Protein AF-K1PP34-F1 (afdb_monomer_lite)

Radius of gyration: 22.03 Å; chains: 1; bounding box: 54×34×68 Å

Sequence (223 aa):
MWHYWWAHFSYHLVRWFPRDNRKKINIVLAIFTIGLLVPQFIVLAHKHSTRWCPAHLFELLIVSIVFTFICLGFCFLFMIMNPVPRPVKVAFHIFGIVCFVETLVHIGYATSNAAKEDCKSSTVALYYISYAFTWIGAASLVFIFLMVPFWVINAMKRGSVLDMRTREGVCYEPVKCCSYLETWFKVTAHLFPKGTLGPKYERDWAKGREEMIRTMNSGRQTD

Foldseek 3Di:
DLLLVLLVCLLQVLLLDDPVCSVVVLVVSLVVLVVVCVLLVVLVPDPLQPFDAPFPLSVLSVVVNVSSVVSSVSSVQSSPDVPRDPVSVVVSVVSVVVLLVSLVSLCVRLVDPSLVPGCCVRRVSSSVVSNVVSVSSVVVVVVVVVCVVVVVVCVVPPCPQAPLVVRDHDPPDSDPSCNPVCPVVVVVCVPPDPDPPDPVVVVVVVVVVVVVVVVVVVVVPPD

Secondary structure (DSSP, 8-state):
-HHHHHHHHHHHHHHHS-GGGHHHHHHHHHHHHHHTHHHHHHHHT-TTTTS--SS-HHHHHHHHHHHHHHHHHHHHHHHH-SSPPHHHHHHHHHHHHHHHHHHHHHHHHHHSHHHHHTHHHHSHHHHHHHHHHHHHHHHHHHHHHHHHHHHHHHHHSTTSSEETTTTEE---S--TTGGG-TTTTTTTGGGS-S----THHHHHHHHHHHHHHHHHHHTTS--

Organism: Magallana gigas (NCBI:txid29159)

pLDDT: mean 77.04, std 20.76, range [29.94, 97.81]

Structure (mmCIF, N/CA/C/O backbone):
data_AF-K1PP34-F1
#
_entry.id   AF-K1PP34-F1
#
loop_
_atom_site.group_PDB
_atom_site.id
_atom_site.type_symbol
_atom_site.label_atom_id
_atom_site.label_alt_id
_atom_site.label_comp_id
_atom_site.label_asym_id
_atom_site.label_entity_id
_atom_site.label_seq_id
_atom_site.pdbx_PDB_ins_code
_atom_site.Cartn_x
_atom_site.Cartn_y
_atom_site.Cartn_z
_atom_site.occupancy
_atom_site.B_iso_or_equiv
_atom_site.auth_seq_id
_atom_site.auth_comp_id
_atom_site.auth_asym_id
_atom_site.auth_atom_id
_atom_site.pdbx_PDB_model_num
ATOM 1 N N . MET A 1 1 ? 2.600 3.596 -0.259 1.00 94.00 1 MET A N 1
ATOM 2 C CA . MET A 1 1 ? 1.295 4.062 0.281 1.00 94.00 1 MET A CA 1
ATOM 3 C C . MET A 1 1 ? 0.247 2.979 0.212 1.00 94.00 1 MET A C 1
ATOM 5 O O . MET A 1 1 ? -0.440 2.769 1.208 1.00 94.00 1 MET A O 1
ATOM 9 N N . TRP A 1 2 ? 0.167 2.241 -0.898 1.00 95.69 2 TRP A N 1
ATOM 10 C CA . TRP A 1 2 ? -0.800 1.155 -1.018 1.00 95.69 2 TRP A CA 1
ATOM 11 C C . TRP A 1 2 ? -0.563 0.037 0.010 1.00 95.69 2 TRP A C 1
ATOM 13 O O . TRP A 1 2 ? -1.534 -0.488 0.544 1.00 95.69 2 TRP A O 1
ATOM 23 N N . HIS A 1 3 ? 0.691 -0.256 0.386 1.00 97.06 3 HIS A N 1
ATOM 24 C CA . HIS A 1 3 ? 1.012 -1.215 1.456 1.00 97.06 3 HIS A CA 1
ATOM 25 C C . HIS A 1 3 ? 0.450 -0.796 2.821 1.00 97.06 3 HIS A C 1
ATOM 27 O O . HIS A 1 3 ? -0.175 -1.594 3.520 1.00 97.06 3 HIS A O 1
ATOM 33 N N . TYR A 1 4 ? 0.647 0.470 3.204 1.00 96.44 4 TYR A N 1
ATOM 34 C CA . TYR A 1 4 ? 0.088 1.025 4.440 1.00 96.44 4 TYR A CA 1
ATOM 35 C C . TYR A 1 4 ? -1.441 0.990 4.407 1.00 96.44 4 TYR A C 1
ATOM 37 O O . TYR A 1 4 ? -2.079 0.539 5.360 1.00 96.44 4 TYR A O 1
ATOM 45 N N . TRP A 1 5 ? -2.028 1.408 3.284 1.00 95.69 5 TRP A N 1
ATOM 46 C CA . TRP A 1 5 ? -3.471 1.385 3.087 1.00 95.69 5 TRP A CA 1
ATOM 47 C C . TRP A 1 5 ? -4.049 -0.031 3.163 1.00 95.69 5 TRP A C 1
ATOM 49 O O . TRP A 1 5 ? -5.053 -0.216 3.839 1.00 95.69 5 TRP A O 1
ATOM 59 N N . TRP A 1 6 ? -3.407 -1.036 2.561 1.00 96.44 6 TRP A N 1
ATOM 60 C CA . TRP A 1 6 ? -3.870 -2.426 2.600 1.00 96.44 6 TRP A CA 1
ATOM 61 C C . TRP A 1 6 ? -3.892 -2.991 4.024 1.00 96.44 6 TRP A C 1
ATOM 63 O O . TRP A 1 6 ? -4.878 -3.600 4.446 1.00 96.44 6 TRP A O 1
ATOM 73 N N . ALA A 1 7 ? -2.835 -2.744 4.801 1.00 95.62 7 ALA A N 1
ATOM 74 C CA . ALA A 1 7 ? -2.772 -3.163 6.198 1.00 95.62 7 ALA A CA 1
ATOM 75 C C . ALA A 1 7 ? -3.789 -2.413 7.075 1.00 95.62 7 ALA A C 1
ATOM 77 O O . ALA A 1 7 ? -4.454 -3.024 7.917 1.00 95.62 7 ALA A O 1
ATOM 78 N N . HIS A 1 8 ? -3.973 -1.111 6.839 1.00 93.06 8 HIS A N 1
ATOM 79 C CA . HIS A 1 8 ? -5.011 -0.317 7.493 1.00 93.06 8 HIS A CA 1
ATOM 80 C C . HIS A 1 8 ? -6.410 -0.856 7.155 1.00 93.06 8 HIS A C 1
ATOM 82 O O . HIS A 1 8 ? -7.201 -1.149 8.049 1.00 93.06 8 HIS A O 1
ATOM 88 N N . PHE A 1 9 ? -6.702 -1.067 5.873 1.00 92.38 9 PHE A N 1
ATOM 89 C CA . PHE A 1 9 ? -7.953 -1.643 5.387 1.00 92.38 9 PHE A CA 1
ATOM 90 C C . PHE A 1 9 ? -8.225 -3.007 6.027 1.00 92.38 9 PHE A C 1
ATOM 92 O O . PHE A 1 9 ? -9.300 -3.218 6.583 1.00 92.38 9 PHE A O 1
ATOM 99 N N . SER A 1 10 ? -7.226 -3.889 6.049 1.00 92.44 10 SER A N 1
ATOM 100 C CA . SER A 1 10 ? -7.305 -5.208 6.682 1.00 92.44 10 SER A CA 1
ATOM 101 C C . SER A 1 10 ? -7.661 -5.122 8.170 1.00 92.44 10 SER A C 1
ATOM 103 O O . SER A 1 10 ? -8.529 -5.854 8.654 1.00 92.44 10 SER A O 1
ATOM 105 N N . TYR A 1 11 ? -7.044 -4.185 8.900 1.00 90.94 11 TYR A N 1
ATOM 106 C CA . TYR A 1 11 ? -7.347 -3.932 10.310 1.00 90.94 11 TYR A CA 1
ATOM 107 C C . TYR A 1 11 ? -8.822 -3.564 10.535 1.00 90.94 11 TYR A C 1
ATOM 109 O O . TYR A 1 11 ? -9.446 -4.098 11.464 1.00 90.94 11 TYR A O 1
ATOM 117 N N . HIS A 1 12 ? -9.373 -2.676 9.703 1.00 88.25 12 HIS A N 1
ATOM 118 C CA . HIS A 1 12 ? -10.766 -2.225 9.795 1.00 88.25 12 HIS A CA 1
ATOM 119 C C . HIS A 1 12 ? -11.748 -3.303 9.343 1.00 88.25 12 HIS A C 1
ATOM 121 O O . HIS A 1 12 ? -12.710 -3.587 10.058 1.00 88.25 12 HIS A O 1
ATOM 127 N N . LEU A 1 13 ? -11.469 -3.959 8.215 1.00 88.56 13 LEU A N 1
ATOM 128 C CA . LEU A 1 13 ? -12.334 -4.972 7.618 1.00 88.56 13 LEU A CA 1
ATOM 129 C C . LEU A 1 13 ? -12.619 -6.112 8.600 1.00 88.56 13 LEU A C 1
ATOM 131 O O . LEU A 1 13 ? -13.775 -6.427 8.864 1.00 88.56 13 LEU A O 1
ATOM 135 N N . VAL A 1 14 ? -11.585 -6.677 9.230 1.00 87.88 14 VAL A N 1
ATOM 136 C CA . VAL A 1 14 ? -11.732 -7.768 10.216 1.00 87.88 14 VAL A CA 1
ATOM 137 C C . VAL A 1 14 ? -12.581 -7.347 11.416 1.00 87.88 14 VAL A C 1
ATOM 139 O O . VAL A 1 14 ? -13.312 -8.153 11.999 1.00 87.88 14 VAL A O 1
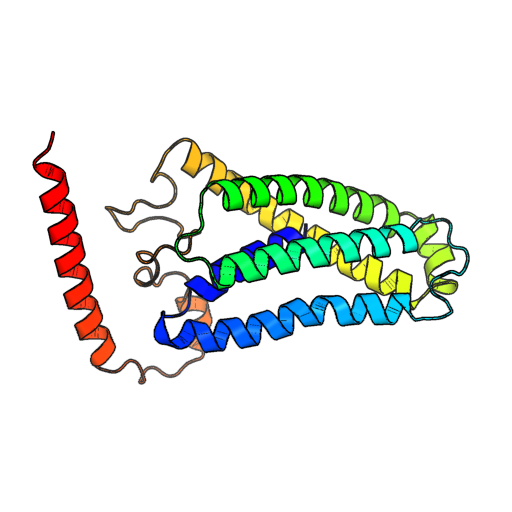ATOM 142 N N . ARG A 1 15 ? -12.476 -6.079 11.823 1.00 85.25 15 ARG A N 1
ATOM 143 C CA . ARG A 1 15 ? -13.185 -5.547 12.993 1.00 85.25 15 ARG A CA 1
ATOM 144 C C . ARG A 1 15 ? -14.634 -5.201 12.694 1.00 85.25 15 ARG A C 1
ATOM 146 O O . ARG A 1 15 ? -15.424 -5.211 13.639 1.00 85.25 15 ARG A O 1
ATOM 153 N N . TRP A 1 16 ? -14.974 -4.994 11.425 1.00 82.50 16 TRP A N 1
ATOM 154 C CA . TRP A 1 16 ? -16.349 -4.804 10.977 1.00 82.50 16 TRP A CA 1
ATOM 155 C C . TRP A 1 16 ? -17.202 -6.063 11.195 1.00 82.50 16 TRP A C 1
ATOM 157 O O . TRP A 1 16 ? -18.383 -5.965 11.518 1.00 82.50 16 TRP A O 1
ATOM 167 N N . PHE A 1 17 ? -16.606 -7.256 11.113 1.00 82.12 17 PHE A N 1
ATOM 168 C CA . PHE A 1 17 ? -17.345 -8.504 11.300 1.00 82.12 17 PHE A CA 1
ATOM 169 C C . PHE A 1 17 ? -17.518 -8.908 12.784 1.00 82.12 17 PHE A C 1
ATOM 171 O O . PHE A 1 17 ? -16.601 -8.722 13.608 1.00 82.12 17 PHE A O 1
ATOM 178 N N . PRO A 1 18 ? -18.667 -9.532 13.139 1.00 81.31 18 PRO A N 1
ATOM 179 C CA . PRO A 1 18 ? -18.898 -10.126 14.456 1.00 81.31 18 PRO A CA 1
ATOM 180 C C . PRO A 1 18 ? -17.834 -11.168 14.805 1.00 81.31 18 PRO A C 1
ATOM 182 O O . PRO A 1 18 ? -17.356 -11.886 13.926 1.00 81.31 18 PRO A O 1
ATOM 185 N N . ARG A 1 19 ? -17.480 -11.278 16.093 1.00 79.12 19 ARG A N 1
ATOM 186 C CA . ARG A 1 19 ? -16.376 -12.134 16.577 1.00 79.12 19 ARG A CA 1
ATOM 187 C C . ARG A 1 19 ? -16.477 -13.585 16.103 1.00 79.12 19 ARG A C 1
ATOM 189 O O . ARG A 1 19 ? -15.456 -14.147 15.716 1.00 79.12 19 ARG A O 1
ATOM 196 N N . ASP A 1 20 ? -17.685 -14.133 16.047 1.00 81.44 20 ASP A N 1
ATOM 197 C CA . ASP A 1 20 ? -17.933 -15.525 15.656 1.00 81.44 20 ASP A CA 1
ATOM 198 C C . ASP A 1 20 ? -17.557 -15.805 14.191 1.00 81.44 20 ASP A C 1
ATOM 200 O O . ASP A 1 20 ? -17.067 -16.883 13.860 1.00 81.44 20 ASP A O 1
ATOM 204 N N . ASN A 1 21 ? -17.693 -14.802 13.315 1.00 82.50 21 ASN A N 1
ATOM 205 C CA . ASN A 1 21 ? -17.373 -14.911 11.890 1.00 82.50 21 ASN A CA 1
ATOM 206 C C . ASN A 1 21 ? -15.953 -14.437 11.537 1.00 82.50 21 ASN A C 1
ATOM 208 O O . ASN A 1 21 ? -15.513 -14.627 10.401 1.00 82.50 21 ASN A O 1
ATOM 212 N N . ARG A 1 22 ? -15.195 -13.868 12.487 1.00 85.62 22 ARG A N 1
ATOM 213 C CA . ARG A 1 22 ? -13.856 -13.314 12.206 1.00 85.62 22 ARG A CA 1
ATOM 214 C C . ARG A 1 22 ? -12.865 -14.349 11.705 1.00 85.62 22 ARG A C 1
ATOM 216 O O . ARG A 1 22 ? -12.065 -14.024 10.843 1.00 85.62 22 ARG A O 1
ATOM 223 N N . LYS A 1 23 ? -12.930 -15.597 12.183 1.00 87.94 23 LYS A N 1
ATOM 224 C CA . LYS A 1 23 ? -12.023 -16.660 11.712 1.00 87.94 23 LYS A CA 1
ATOM 225 C C . LYS A 1 23 ? -12.161 -16.896 10.205 1.00 87.94 23 LYS A C 1
ATOM 227 O O . LYS A 1 23 ? -11.154 -17.006 9.517 1.00 87.94 23 LYS A O 1
ATOM 232 N N . LYS A 1 24 ? -13.397 -16.905 9.691 1.00 90.31 24 LYS A N 1
ATOM 233 C CA . LYS A 1 24 ? -13.678 -17.083 8.257 1.00 90.31 24 LYS A CA 1
ATOM 234 C C . LYS A 1 24 ? -13.104 -15.921 7.445 1.00 90.31 24 LYS A C 1
ATOM 236 O O . LYS A 1 24 ? -12.390 -16.148 6.476 1.00 90.31 24 LYS A O 1
ATOM 241 N N . ILE A 1 25 ? -13.353 -14.688 7.890 1.00 91.19 25 ILE A N 1
ATOM 242 C CA . ILE A 1 25 ? -12.847 -13.478 7.225 1.00 91.19 25 ILE A CA 1
ATOM 243 C C . ILE A 1 25 ? -11.322 -13.396 7.284 1.00 91.19 25 ILE A C 1
ATOM 245 O O . ILE A 1 25 ? -10.707 -13.060 6.281 1.00 91.19 25 ILE A O 1
ATOM 249 N N . ASN A 1 26 ? -10.702 -13.761 8.407 1.00 92.69 26 ASN A N 1
ATOM 250 C CA . ASN A 1 26 ? -9.247 -13.786 8.544 1.00 92.69 26 ASN A CA 1
ATOM 251 C C . ASN A 1 26 ? -8.601 -14.761 7.553 1.00 92.69 26 ASN A C 1
ATOM 253 O O . ASN A 1 26 ? -7.591 -14.416 6.956 1.00 92.69 26 ASN A O 1
ATOM 257 N N . ILE A 1 27 ? -9.179 -15.952 7.347 1.00 93.56 27 ILE A N 1
ATOM 258 C CA . ILE A 1 27 ? -8.662 -16.919 6.363 1.00 93.56 27 ILE A CA 1
ATOM 259 C C . ILE A 1 27 ? -8.752 -16.336 4.952 1.00 93.56 27 ILE A C 1
ATOM 261 O O . ILE A 1 27 ? -7.762 -16.332 4.224 1.00 93.56 27 ILE A O 1
ATOM 265 N N . VAL A 1 28 ? -9.916 -15.798 4.583 1.00 94.19 28 VAL A N 1
ATOM 266 C CA . VAL A 1 28 ? -10.124 -15.182 3.265 1.00 94.19 28 VAL A CA 1
ATOM 267 C C . VAL A 1 28 ? -9.141 -14.028 3.048 1.00 94.19 28 VAL A C 1
ATOM 269 O O . VAL A 1 28 ? -8.451 -13.976 2.033 1.00 94.19 28 VAL A O 1
ATOM 272 N N . LEU A 1 29 ? -9.016 -13.135 4.028 1.00 94.31 29 LEU A N 1
ATOM 273 C CA . LEU A 1 29 ? -8.131 -11.979 3.955 1.00 94.31 29 LEU A CA 1
ATOM 274 C C . LEU A 1 29 ? -6.650 -12.373 3.931 1.00 94.31 29 LEU A C 1
ATOM 276 O O . LEU A 1 29 ? -5.871 -11.740 3.222 1.00 94.31 29 LEU A O 1
ATOM 280 N N . ALA A 1 30 ? -6.260 -13.430 4.647 1.00 94.44 30 ALA A N 1
ATOM 281 C CA . ALA A 1 30 ? -4.909 -13.976 4.593 1.00 94.44 30 ALA A CA 1
ATOM 282 C C . ALA A 1 30 ? -4.570 -14.499 3.190 1.00 94.44 30 ALA A C 1
ATOM 284 O O . ALA A 1 30 ? -3.498 -14.181 2.681 1.00 94.44 30 ALA A O 1
ATOM 285 N N . ILE A 1 31 ? -5.491 -15.223 2.539 1.00 96.19 31 ILE A N 1
ATOM 286 C CA . ILE A 1 31 ? -5.308 -15.709 1.161 1.00 96.19 31 ILE A CA 1
ATOM 287 C C . ILE A 1 31 ? -5.114 -14.532 0.201 1.00 96.19 31 ILE A C 1
ATOM 289 O O . ILE A 1 31 ? -4.140 -14.515 -0.549 1.00 96.19 31 ILE A O 1
ATOM 293 N N . PHE A 1 32 ? -5.984 -13.518 0.258 1.00 95.56 32 PHE A N 1
ATOM 294 C CA . PHE A 1 32 ? -5.845 -12.329 -0.590 1.00 95.56 32 PHE A CA 1
ATOM 295 C C . PHE A 1 32 ? -4.547 -11.567 -0.320 1.00 95.56 32 PHE A C 1
ATOM 297 O O . PHE A 1 32 ? -3.880 -11.144 -1.258 1.00 95.56 32 PHE A O 1
ATOM 304 N N . THR A 1 33 ? -4.165 -11.429 0.950 1.00 94.75 33 THR A N 1
ATOM 305 C CA . THR A 1 33 ? -2.949 -10.710 1.342 1.00 94.75 33 THR A CA 1
ATOM 306 C C . THR A 1 33 ? -1.697 -11.435 0.849 1.00 94.75 33 THR A C 1
ATOM 308 O O . THR A 1 33 ? -0.826 -10.798 0.269 1.00 94.75 33 THR A O 1
ATOM 311 N N . ILE A 1 34 ? -1.615 -12.762 0.993 1.00 95.62 34 ILE A N 1
ATOM 312 C CA . ILE A 1 34 ? -0.518 -13.562 0.417 1.00 95.62 34 ILE A CA 1
ATOM 313 C C . ILE A 1 34 ? -0.533 -13.465 -1.116 1.00 95.62 34 ILE A C 1
ATOM 315 O O . ILE A 1 34 ? 0.520 -13.330 -1.740 1.00 95.62 34 ILE A O 1
ATOM 319 N N . GLY A 1 35 ? -1.723 -13.460 -1.722 1.00 95.62 35 GLY A N 1
ATOM 320 C CA . GLY A 1 35 ? -1.918 -13.310 -3.164 1.00 95.62 35 GLY A CA 1
ATOM 321 C C . GLY A 1 35 ? -1.309 -12.036 -3.760 1.00 95.62 35 GLY A C 1
ATOM 322 O O . GLY A 1 35 ? -0.935 -12.045 -4.930 1.00 95.62 35 GLY A O 1
ATOM 323 N N . LEU A 1 36 ? -1.115 -10.971 -2.971 1.00 94.12 36 LEU A N 1
ATOM 324 C CA . LEU A 1 36 ? -0.461 -9.732 -3.423 1.00 94.12 36 LEU A CA 1
ATOM 325 C C . LEU A 1 36 ? 0.986 -9.938 -3.896 1.00 94.12 36 LEU A C 1
ATOM 327 O O . LEU A 1 36 ? 1.494 -9.138 -4.686 1.00 94.12 36 LEU A O 1
ATOM 331 N N . LEU A 1 37 ? 1.655 -10.996 -3.430 1.00 94.81 37 LEU A N 1
ATOM 332 C CA . LEU A 1 37 ? 3.014 -11.342 -3.850 1.00 94.81 37 LEU A CA 1
ATOM 333 C C . LEU A 1 37 ? 3.057 -12.011 -5.231 1.00 94.81 37 LEU A C 1
ATOM 335 O O . LEU A 1 37 ? 4.062 -11.901 -5.930 1.00 94.81 37 LEU A O 1
ATOM 339 N N . VAL A 1 38 ? 1.979 -12.682 -5.646 1.00 94.81 38 VAL A N 1
ATOM 340 C CA . VAL A 1 38 ? 1.920 -13.453 -6.899 1.00 94.81 38 VAL A CA 1
ATOM 341 C C . VAL A 1 38 ? 2.289 -12.615 -8.127 1.00 94.81 38 VAL A C 1
ATOM 343 O O . VAL A 1 38 ? 3.216 -13.011 -8.835 1.00 94.81 38 VAL A O 1
ATOM 346 N N . PRO A 1 39 ? 1.655 -11.455 -8.401 1.00 92.38 39 PRO A N 1
ATOM 347 C CA . PRO A 1 39 ? 2.002 -10.677 -9.588 1.00 92.38 39 PRO A CA 1
ATOM 348 C C . PRO A 1 39 ? 3.452 -10.163 -9.539 1.00 92.38 39 PRO A C 1
ATOM 350 O O . PRO A 1 39 ? 4.110 -10.093 -10.574 1.00 92.38 39 PRO A O 1
ATOM 353 N N . GLN A 1 40 ? 3.986 -9.884 -8.345 1.00 92.38 40 GLN A N 1
ATOM 354 C CA . GLN A 1 40 ? 5.361 -9.411 -8.162 1.00 92.38 40 GLN A CA 1
ATOM 355 C C . GLN A 1 40 ? 6.378 -10.507 -8.497 1.00 92.38 40 GLN A C 1
ATOM 357 O O . GLN A 1 40 ? 7.326 -10.265 -9.243 1.00 92.38 40 GLN A O 1
ATOM 362 N N . PHE A 1 41 ? 6.148 -11.733 -8.016 1.00 93.00 41 PHE A N 1
ATOM 363 C CA . PHE A 1 41 ? 7.013 -12.874 -8.313 1.00 93.00 41 PHE A CA 1
ATOM 364 C C . PHE A 1 41 ? 6.920 -13.338 -9.766 1.00 93.00 41 PHE A C 1
ATOM 366 O O . PHE A 1 41 ? 7.939 -13.728 -10.332 1.00 93.00 41 PHE A O 1
ATOM 373 N N . ILE A 1 42 ? 5.741 -13.258 -10.392 1.00 92.06 42 ILE A N 1
ATOM 374 C CA . ILE A 1 42 ? 5.590 -13.562 -11.825 1.00 92.06 42 ILE A CA 1
ATOM 375 C C . ILE A 1 42 ? 6.479 -12.635 -12.659 1.00 92.06 42 ILE A C 1
ATOM 377 O O . ILE A 1 42 ? 7.185 -13.099 -13.554 1.00 92.06 42 ILE A O 1
ATOM 381 N N . VAL A 1 43 ? 6.473 -11.335 -12.354 1.00 90.62 43 VAL A N 1
ATOM 382 C CA . VAL A 1 43 ? 7.314 -10.363 -13.063 1.00 90.62 43 VAL A CA 1
ATOM 383 C C . VAL A 1 43 ? 8.793 -10.574 -12.748 1.00 90.62 43 VAL A C 1
ATOM 385 O O . VAL A 1 43 ? 9.613 -10.531 -13.665 1.00 90.62 43 VAL A O 1
ATOM 388 N N . LEU A 1 44 ? 9.139 -10.875 -11.493 1.00 89.12 44 LEU A N 1
ATOM 389 C CA . LEU A 1 44 ? 10.518 -11.165 -11.095 1.00 89.12 44 LEU A CA 1
ATOM 390 C C . LEU A 1 44 ? 11.087 -12.396 -11.826 1.00 89.12 44 LEU A C 1
ATOM 392 O O . LEU A 1 44 ? 12.230 -12.371 -12.272 1.00 89.12 44 LEU A O 1
ATOM 396 N N . ALA A 1 45 ? 10.283 -13.447 -12.006 1.00 88.25 45 ALA A N 1
ATOM 397 C CA . ALA A 1 45 ? 10.675 -14.670 -12.712 1.00 88.25 45 ALA A CA 1
ATOM 398 C C . ALA A 1 45 ? 10.728 -14.510 -14.245 1.00 88.25 45 ALA A C 1
ATOM 400 O O . ALA A 1 45 ? 11.187 -15.409 -14.957 1.00 88.25 45 ALA A O 1
ATOM 401 N N . HIS A 1 46 ? 10.243 -13.389 -14.784 1.00 87.56 46 HIS A N 1
ATOM 402 C CA . HIS A 1 46 ? 10.178 -13.179 -16.221 1.00 87.56 46 HIS A CA 1
ATOM 403 C C . HIS A 1 46 ? 11.553 -12.806 -16.792 1.00 87.56 46 HIS A C 1
ATOM 405 O O . HIS A 1 46 ? 12.151 -11.818 -16.385 1.00 87.56 46 HIS A O 1
ATOM 411 N N . LYS A 1 47 ? 12.042 -13.541 -17.800 1.00 76.81 47 LYS A N 1
ATOM 412 C CA . LYS A 1 47 ? 13.399 -13.364 -18.370 1.00 76.81 47 LYS A CA 1
ATOM 413 C C . LYS A 1 47 ? 13.676 -11.970 -18.948 1.00 76.81 47 LYS A C 1
ATOM 415 O O . LYS A 1 47 ? 14.829 -11.586 -19.096 1.00 76.81 47 LYS A O 1
ATOM 420 N N . HIS A 1 48 ? 12.632 -11.227 -19.311 1.00 75.00 48 HIS A N 1
ATOM 421 C CA . HIS A 1 48 ? 12.754 -9.876 -19.861 1.00 75.00 48 HIS A CA 1
ATOM 422 C C . HIS A 1 48 ? 12.685 -8.768 -18.806 1.00 75.00 48 HIS A C 1
ATOM 424 O O . HIS A 1 48 ? 12.764 -7.608 -19.183 1.00 75.00 48 HIS A O 1
ATOM 430 N N . SER A 1 49 ? 12.554 -9.081 -17.514 1.00 71.50 49 SER A N 1
ATOM 431 C CA . SER A 1 49 ? 12.481 -8.068 -16.449 1.00 71.50 49 SER A CA 1
ATOM 432 C C . SER A 1 49 ? 13.811 -7.345 -16.191 1.00 71.50 49 SER A C 1
ATOM 434 O O . SER A 1 49 ? 13.800 -6.246 -15.651 1.00 71.50 49 SER A O 1
ATOM 436 N N . THR A 1 50 ? 14.939 -7.916 -16.627 1.00 67.88 50 THR A N 1
ATOM 437 C CA . THR A 1 50 ? 16.298 -7.381 -16.424 1.00 67.88 50 THR A CA 1
ATOM 438 C C . THR A 1 50 ? 16.891 -6.698 -17.657 1.00 67.88 50 THR A C 1
ATOM 440 O O . THR A 1 50 ? 18.065 -6.324 -17.652 1.00 67.88 50 THR A O 1
ATOM 443 N N . ARG A 1 51 ? 16.115 -6.536 -18.739 1.00 77.44 51 ARG A N 1
ATOM 444 C CA . ARG A 1 51 ? 16.588 -5.780 -19.907 1.00 77.44 51 ARG A CA 1
ATOM 445 C C . ARG A 1 51 ? 16.808 -4.317 -19.533 1.00 77.44 51 ARG A C 1
ATOM 447 O O . ARG A 1 51 ? 16.131 -3.777 -18.661 1.00 77.44 51 ARG A O 1
ATOM 454 N N . TRP A 1 52 ? 17.753 -3.684 -20.224 1.00 76.12 52 TRP A N 1
ATOM 455 C CA . TRP A 1 52 ? 18.120 -2.302 -19.955 1.00 76.12 52 TRP A CA 1
ATOM 456 C C . TRP A 1 52 ? 16.907 -1.373 -20.112 1.00 76.12 52 TRP A C 1
ATOM 458 O O . TRP A 1 52 ? 16.158 -1.446 -21.091 1.00 76.12 52 TRP A O 1
ATOM 468 N N . CYS A 1 53 ? 16.721 -0.539 -19.097 1.00 80.31 53 CYS A N 1
ATOM 469 C CA . CYS A 1 53 ? 15.717 0.504 -18.990 1.00 80.31 53 CYS A CA 1
ATOM 470 C C . CYS A 1 53 ? 16.365 1.625 -18.159 1.00 80.31 53 CYS A C 1
ATOM 472 O O . CYS A 1 53 ? 16.947 1.330 -17.112 1.00 80.31 53 CYS A O 1
ATOM 474 N N . PRO A 1 54 ? 16.302 2.892 -18.602 1.00 78.94 54 PRO A N 1
ATOM 475 C CA . PRO A 1 54 ? 16.920 4.011 -17.887 1.00 78.94 54 PRO A CA 1
ATOM 476 C C . PRO A 1 54 ? 16.246 4.309 -16.539 1.00 78.94 54 PRO A C 1
ATOM 478 O O . PRO A 1 54 ? 16.844 4.939 -15.671 1.00 78.94 54 PRO A O 1
ATOM 481 N N . ALA A 1 55 ? 15.004 3.858 -16.340 1.00 80.31 55 ALA A N 1
ATOM 482 C CA . ALA A 1 55 ? 14.325 3.941 -15.056 1.00 80.31 55 ALA A CA 1
ATOM 483 C C . ALA A 1 55 ? 14.670 2.728 -14.173 1.00 80.31 55 ALA A C 1
ATOM 485 O O . ALA A 1 55 ? 14.611 1.583 -14.620 1.00 80.31 55 ALA A O 1
ATOM 486 N N . HIS A 1 56 ? 14.946 2.960 -12.885 1.00 87.44 56 HIS A N 1
ATOM 487 C CA . HIS A 1 56 ? 15.264 1.920 -11.891 1.00 87.44 56 HIS A CA 1
ATOM 488 C C . HIS A 1 56 ? 14.040 1.064 -11.475 1.00 87.44 56 HIS A C 1
ATOM 490 O O . HIS A 1 56 ? 13.839 0.765 -10.301 1.00 87.44 56 HIS A O 1
ATOM 496 N N . LEU A 1 57 ? 13.197 0.658 -12.431 1.00 87.25 57 LEU A N 1
ATOM 497 C CA . LEU A 1 57 ? 11.937 -0.062 -12.197 1.00 87.25 57 LEU A CA 1
ATOM 498 C C . LEU A 1 57 ? 12.137 -1.422 -11.519 1.00 87.25 57 LEU A C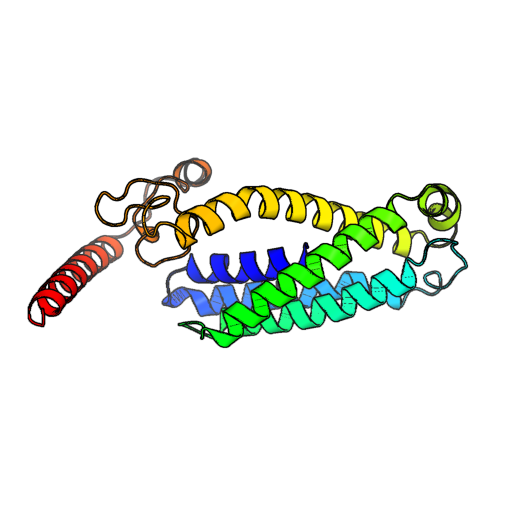 1
ATOM 500 O O . LEU A 1 57 ? 11.299 -1.833 -10.720 1.00 87.25 57 LEU A O 1
ATOM 504 N N . PHE A 1 58 ? 13.236 -2.113 -11.826 1.00 88.56 58 PHE A N 1
ATOM 505 C CA . PHE A 1 58 ? 13.537 -3.418 -11.241 1.00 88.56 58 PHE A CA 1
ATOM 506 C C . PHE A 1 58 ? 13.872 -3.305 -9.748 1.00 88.56 58 PHE A C 1
ATOM 508 O O . PHE A 1 58 ? 13.299 -4.021 -8.931 1.00 88.56 58 PHE A O 1
ATOM 515 N N . GLU A 1 59 ? 14.715 -2.339 -9.377 1.00 90.75 59 GLU A N 1
ATOM 516 C CA . GLU A 1 59 ? 15.034 -2.050 -7.972 1.00 90.75 59 GLU A CA 1
ATOM 517 C C . GLU A 1 59 ? 13.788 -1.616 -7.196 1.00 90.75 59 GLU A C 1
ATOM 519 O O . GLU A 1 59 ? 13.547 -2.064 -6.076 1.00 90.75 59 GLU A O 1
ATOM 524 N N . LEU A 1 60 ? 12.934 -0.802 -7.821 1.00 91.00 60 LEU A N 1
ATOM 525 C CA . LEU A 1 60 ? 11.653 -0.405 -7.241 1.00 91.00 60 LEU A CA 1
ATOM 526 C C . LEU A 1 60 ? 10.714 -1.599 -7.020 1.00 91.00 60 LEU A C 1
ATOM 528 O O . LEU A 1 60 ? 10.044 -1.660 -5.988 1.00 91.00 60 LEU A O 1
ATOM 532 N N . LEU A 1 61 ? 10.706 -2.584 -7.927 1.00 91.88 61 LEU A N 1
ATOM 533 C CA . LEU A 1 61 ? 9.968 -3.832 -7.726 1.00 91.88 61 LEU A CA 1
ATOM 534 C C . LEU A 1 61 ? 10.519 -4.621 -6.529 1.00 91.88 61 LEU A C 1
ATOM 536 O O . LEU A 1 61 ? 9.728 -5.083 -5.708 1.00 91.88 61 LEU A O 1
ATOM 540 N N . ILE A 1 62 ? 11.843 -4.745 -6.385 1.00 93.38 62 ILE A N 1
ATOM 541 C CA . ILE A 1 62 ? 12.464 -5.420 -5.230 1.00 93.38 62 ILE A CA 1
ATOM 542 C C . ILE A 1 62 ? 12.066 -4.724 -3.925 1.00 93.38 62 ILE A C 1
ATOM 544 O O . ILE A 1 62 ? 11.621 -5.382 -2.980 1.00 93.38 62 ILE A O 1
ATOM 548 N N . VAL A 1 63 ? 12.164 -3.394 -3.877 1.00 94.75 63 VAL A N 1
ATOM 549 C CA . VAL A 1 63 ? 11.740 -2.602 -2.714 1.00 94.75 63 VAL A CA 1
ATOM 550 C C . VAL A 1 63 ? 10.254 -2.829 -2.420 1.00 94.75 63 VAL A C 1
ATOM 552 O O . VAL A 1 63 ? 9.890 -3.082 -1.270 1.00 94.75 63 VAL A O 1
ATOM 555 N N . SER A 1 64 ? 9.395 -2.829 -3.442 1.00 94.88 64 SER A N 1
ATOM 556 C CA . SER A 1 64 ? 7.962 -3.104 -3.283 1.00 94.88 64 SER A CA 1
ATOM 557 C C . SER A 1 64 ? 7.688 -4.508 -2.722 1.00 94.88 64 SER A C 1
ATOM 559 O O . SER A 1 64 ? 6.817 -4.659 -1.858 1.00 94.88 64 SER A O 1
ATOM 561 N N . ILE A 1 65 ? 8.466 -5.526 -3.115 1.00 95.69 65 ILE A N 1
ATOM 562 C CA . ILE A 1 65 ? 8.376 -6.888 -2.557 1.00 95.69 65 ILE A CA 1
ATOM 563 C C . ILE A 1 65 ? 8.718 -6.882 -1.063 1.00 95.69 65 ILE A C 1
ATOM 565 O O . ILE A 1 65 ? 7.963 -7.430 -0.255 1.00 95.69 65 ILE A O 1
ATOM 569 N N . VAL A 1 66 ? 9.809 -6.219 -0.666 1.00 97.38 66 VAL A N 1
ATOM 570 C CA . VAL A 1 66 ? 10.204 -6.097 0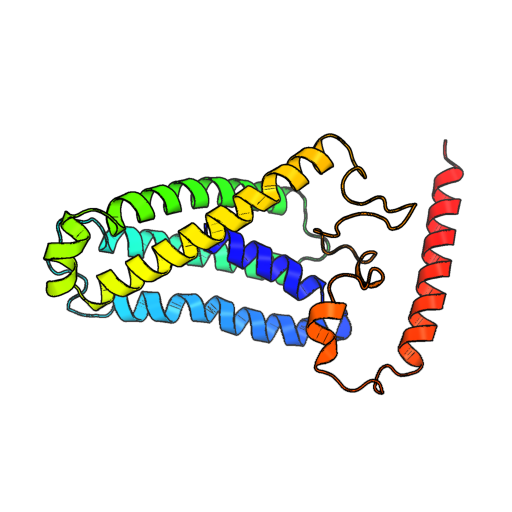.751 1.00 97.38 66 VAL A CA 1
ATOM 571 C C . VAL A 1 66 ? 9.104 -5.412 1.566 1.00 97.38 66 VAL A C 1
ATOM 573 O O . VAL A 1 66 ? 8.708 -5.900 2.627 1.00 97.38 66 VAL A O 1
ATOM 576 N N . PHE A 1 67 ? 8.540 -4.320 1.050 1.00 97.31 67 PHE A N 1
ATOM 577 C CA . PHE A 1 67 ? 7.443 -3.606 1.707 1.00 97.31 67 PHE A CA 1
ATOM 578 C C . PHE A 1 67 ? 6.165 -4.446 1.764 1.00 97.31 67 PHE A C 1
ATOM 580 O O . PHE A 1 67 ? 5.417 -4.362 2.741 1.00 97.31 67 PHE A O 1
ATOM 587 N N . THR A 1 68 ? 5.938 -5.303 0.768 1.00 96.81 68 THR A N 1
ATOM 588 C CA . THR A 1 68 ? 4.847 -6.280 0.775 1.00 96.81 68 THR A CA 1
ATOM 589 C C . THR A 1 68 ? 5.027 -7.269 1.923 1.00 96.81 68 THR A C 1
ATOM 591 O O . THR A 1 68 ? 4.090 -7.457 2.693 1.00 96.81 68 THR A O 1
ATOM 594 N N . PHE A 1 69 ? 6.224 -7.814 2.152 1.00 97.50 69 PHE A N 1
ATOM 595 C CA . PHE A 1 69 ? 6.468 -8.687 3.310 1.00 97.50 69 PHE A CA 1
ATOM 596 C C . PHE A 1 69 ? 6.209 -7.994 4.655 1.00 97.50 69 PHE A C 1
ATOM 598 O O . PHE A 1 69 ? 5.566 -8.572 5.535 1.00 97.50 69 PHE A O 1
ATOM 605 N N . ILE A 1 70 ? 6.641 -6.739 4.807 1.00 97.81 70 ILE A N 1
ATOM 606 C CA . ILE A 1 70 ? 6.369 -5.955 6.023 1.00 97.81 70 ILE A CA 1
ATOM 607 C C . ILE A 1 70 ? 4.855 -5.723 6.188 1.00 97.81 70 ILE A C 1
ATOM 609 O O . ILE A 1 70 ? 4.308 -5.911 7.278 1.00 97.81 70 ILE A O 1
ATOM 613 N N . CYS A 1 71 ? 4.157 -5.378 5.101 1.00 97.44 71 CYS A N 1
ATOM 614 C CA . CYS A 1 71 ? 2.702 -5.228 5.064 1.00 97.44 71 CYS A CA 1
ATOM 615 C C . CYS A 1 71 ? 1.980 -6.513 5.490 1.00 97.44 71 CYS A C 1
ATOM 617 O O . CYS A 1 71 ? 1.081 -6.453 6.332 1.00 97.44 71 CYS A O 1
ATOM 619 N N . LEU A 1 72 ? 2.401 -7.670 4.968 1.00 97.06 72 LEU A N 1
ATOM 620 C CA . LEU A 1 72 ? 1.897 -8.990 5.357 1.00 97.06 72 LEU A CA 1
ATOM 621 C C . LEU A 1 72 ? 2.036 -9.196 6.867 1.00 97.06 72 LEU A C 1
ATOM 623 O O . LEU A 1 72 ? 1.057 -9.554 7.523 1.00 97.06 72 LEU A O 1
ATOM 627 N N . GLY A 1 73 ? 3.214 -8.904 7.426 1.00 97.06 73 GLY A N 1
ATOM 628 C CA . GLY A 1 73 ? 3.465 -8.981 8.866 1.00 97.06 73 GLY A CA 1
ATOM 629 C C . GLY A 1 73 ? 2.458 -8.163 9.678 1.00 97.06 73 GLY A C 1
ATOM 630 O O . GLY A 1 73 ? 1.808 -8.697 10.581 1.00 97.06 73 GLY A O 1
ATOM 631 N N . PHE A 1 74 ? 2.245 -6.895 9.315 1.00 97.25 74 PHE A N 1
ATOM 632 C CA . PHE A 1 74 ? 1.235 -6.057 9.972 1.00 97.25 74 PHE A CA 1
ATOM 633 C C . PHE A 1 74 ? -0.192 -6.585 9.789 1.00 97.25 74 PHE A C 1
ATOM 635 O O . PHE A 1 74 ? -0.956 -6.593 10.755 1.00 97.25 74 PHE A O 1
ATOM 642 N N . CYS A 1 75 ? -0.557 -7.072 8.600 1.00 96.12 75 CYS A N 1
ATOM 643 C CA . CYS A 1 75 ? -1.873 -7.668 8.356 1.00 96.12 75 CYS A CA 1
ATOM 644 C C . CYS A 1 75 ? -2.122 -8.858 9.290 1.00 96.12 75 CYS A C 1
ATOM 646 O O . CYS A 1 75 ? -3.169 -8.920 9.939 1.00 96.12 75 CYS A O 1
ATOM 648 N N . PHE A 1 76 ? -1.154 -9.771 9.418 1.00 95.88 76 PHE A N 1
ATOM 649 C CA . PHE A 1 76 ? -1.258 -10.915 10.324 1.00 95.88 76 PHE A CA 1
ATOM 650 C C . PHE A 1 76 ? -1.364 -10.487 11.784 1.00 95.88 76 PHE A C 1
ATOM 652 O O . PHE A 1 76 ? -2.279 -10.942 12.475 1.00 95.88 76 PHE A O 1
ATOM 659 N N . LEU A 1 77 ? -0.520 -9.555 12.236 1.00 94.81 77 LEU A N 1
ATOM 660 C CA . LEU A 1 77 ? -0.618 -8.998 13.588 1.00 94.81 77 LEU A CA 1
ATOM 661 C C . LEU A 1 77 ? -2.008 -8.393 13.843 1.00 94.81 77 LEU A C 1
ATOM 663 O O . LEU A 1 77 ? -2.629 -8.667 14.869 1.00 94.81 77 LEU A O 1
ATOM 667 N N . PHE A 1 78 ? -2.560 -7.629 12.902 1.00 91.75 78 PHE A N 1
ATOM 668 C CA . PHE A 1 78 ? -3.878 -7.010 13.060 1.00 91.75 78 PHE A CA 1
ATOM 669 C C . PHE A 1 78 ? -5.055 -7.984 13.002 1.00 91.75 78 PHE A C 1
ATOM 671 O O . PHE A 1 78 ? -6.092 -7.690 13.617 1.00 91.75 78 PHE A O 1
ATOM 678 N N . MET A 1 79 ? -4.901 -9.109 12.299 1.00 90.31 79 MET A N 1
ATOM 679 C CA . MET A 1 79 ? -5.882 -10.195 12.234 1.00 90.31 79 MET A CA 1
ATOM 680 C C . MET A 1 79 ? -5.952 -10.996 13.540 1.00 90.31 79 MET A C 1
ATOM 682 O O . MET A 1 79 ? -7.048 -11.402 13.938 1.00 90.31 79 MET A O 1
ATOM 686 N N . ILE A 1 80 ? -4.813 -11.213 14.209 1.00 90.12 80 ILE A N 1
ATOM 687 C CA . ILE A 1 80 ? -4.732 -12.059 15.413 1.00 90.12 80 ILE A CA 1
ATOM 688 C C . ILE A 1 80 ? -4.831 -11.266 16.724 1.00 90.12 80 ILE A C 1
ATOM 690 O O . ILE A 1 80 ? -5.397 -11.760 17.697 1.00 90.12 80 ILE A O 1
ATOM 694 N N . MET A 1 81 ? -4.317 -10.031 16.772 1.00 88.06 81 MET A N 1
ATOM 695 C CA . MET A 1 81 ? -4.224 -9.262 18.017 1.00 88.06 81 MET A CA 1
ATOM 696 C C . MET A 1 81 ? -5.500 -8.461 18.293 1.00 88.06 81 MET A C 1
ATOM 698 O O . MET A 1 81 ? -5.883 -7.557 17.539 1.00 88.06 81 MET A O 1
ATOM 702 N N . ASN A 1 82 ? -6.149 -8.745 19.423 1.00 83.62 82 ASN A N 1
ATOM 703 C CA . ASN A 1 82 ? -7.299 -7.981 19.894 1.00 83.62 82 ASN A CA 1
ATOM 704 C C . ASN A 1 82 ? -7.342 -7.919 21.436 1.00 83.62 82 ASN A C 1
ATOM 706 O O . ASN A 1 82 ? -7.717 -8.919 22.048 1.00 83.62 82 ASN A O 1
ATOM 710 N N . PRO A 1 83 ? -7.030 -6.767 22.067 1.00 86.06 83 PRO A N 1
ATOM 711 C CA . PRO A 1 83 ? -6.683 -5.470 21.465 1.00 86.06 83 PRO A CA 1
ATOM 712 C C . PRO A 1 83 ? -5.257 -5.425 20.876 1.00 86.06 83 PRO A C 1
ATOM 714 O O . PRO A 1 83 ? -4.401 -6.224 21.234 1.00 86.06 83 PRO A O 1
ATOM 717 N N . VAL A 1 84 ? -4.991 -4.474 19.970 1.00 87.12 84 VAL A N 1
ATOM 718 C CA . VAL A 1 84 ? -3.642 -4.258 19.404 1.00 87.12 84 VAL A CA 1
ATOM 719 C C . VAL A 1 84 ? -2.807 -3.411 20.373 1.00 87.12 84 VAL A C 1
ATOM 721 O O . VAL A 1 84 ? -3.261 -2.319 20.742 1.00 87.12 84 VAL A O 1
ATOM 724 N N . PRO A 1 85 ? -1.598 -3.853 20.764 1.00 89.94 85 PRO A N 1
ATOM 725 C CA . PRO A 1 85 ? -0.754 -3.118 21.697 1.00 89.94 85 PRO A CA 1
ATOM 726 C C . PRO A 1 85 ? -0.228 -1.818 21.075 1.00 89.94 85 PRO A C 1
ATOM 728 O O . PRO A 1 85 ? 0.027 -1.734 19.872 1.00 89.94 85 PRO A O 1
ATOM 731 N N . ARG A 1 86 ? -0.035 -0.790 21.912 1.00 88.31 86 ARG A N 1
ATOM 732 C CA . ARG A 1 86 ? 0.492 0.525 21.500 1.00 88.31 86 ARG A CA 1
ATOM 733 C C . ARG A 1 86 ? 1.795 0.467 20.682 1.00 88.31 86 ARG A C 1
ATOM 735 O O . ARG A 1 86 ? 1.812 1.136 19.652 1.00 88.31 86 ARG A O 1
ATOM 742 N N . PRO A 1 87 ? 2.838 -0.310 21.046 1.00 93.62 87 PRO A N 1
ATOM 743 C CA . PRO A 1 87 ? 4.076 -0.361 20.258 1.00 93.62 87 PRO A CA 1
ATOM 744 C C . PRO A 1 87 ? 3.846 -0.777 18.800 1.00 93.62 87 PRO A C 1
ATOM 746 O O . PRO A 1 87 ? 4.411 -0.171 17.896 1.00 93.62 87 PRO A O 1
ATOM 749 N N . VAL A 1 88 ? 2.949 -1.737 18.551 1.00 92.88 88 VAL A N 1
ATOM 750 C CA . VAL A 1 88 ? 2.620 -2.179 17.185 1.00 92.88 88 VAL A CA 1
ATOM 751 C C . VAL A 1 88 ? 1.927 -1.064 16.398 1.00 92.88 88 VAL A C 1
ATOM 753 O O . VAL A 1 88 ? 2.218 -0.879 15.220 1.00 92.88 88 VAL A O 1
ATOM 756 N N . LYS A 1 89 ? 1.056 -0.272 17.040 1.00 90.44 89 LYS A N 1
ATOM 757 C CA . LYS A 1 89 ? 0.418 0.889 16.393 1.00 90.44 89 LYS A CA 1
ATOM 758 C C . LYS A 1 89 ? 1.435 1.967 16.015 1.00 90.44 89 LYS A C 1
ATOM 760 O O . LYS A 1 89 ? 1.356 2.518 14.924 1.00 90.44 89 LYS A O 1
ATOM 765 N N . VAL A 1 90 ? 2.396 2.249 16.897 1.00 92.56 90 VAL A N 1
ATOM 766 C CA . VAL A 1 90 ? 3.466 3.223 16.622 1.00 92.56 90 VAL A CA 1
ATOM 767 C C . VAL A 1 90 ? 4.335 2.746 15.458 1.00 92.56 90 VAL A C 1
ATOM 769 O O . VAL A 1 90 ? 4.519 3.490 14.498 1.00 92.56 90 VAL A O 1
ATOM 772 N N . ALA A 1 91 ? 4.789 1.488 15.490 1.00 96.50 91 ALA A N 1
ATOM 773 C CA . ALA A 1 91 ? 5.562 0.892 14.401 1.00 96.50 91 ALA A CA 1
ATOM 774 C C . ALA A 1 91 ? 4.806 0.939 13.062 1.00 96.50 91 ALA A C 1
ATOM 776 O O . ALA A 1 91 ? 5.392 1.246 12.026 1.00 96.50 91 ALA A O 1
ATOM 777 N N . PHE A 1 92 ? 3.493 0.703 13.088 1.00 95.81 92 PHE A N 1
ATOM 778 C CA . PHE A 1 92 ? 2.648 0.782 11.902 1.00 95.81 92 PHE A CA 1
ATOM 779 C C . PHE A 1 92 ? 2.577 2.195 11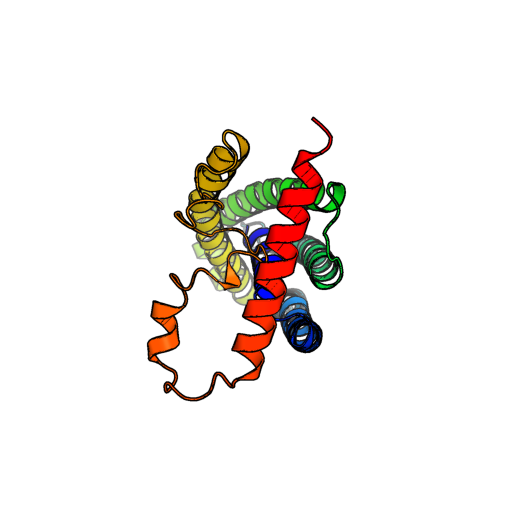.300 1.00 95.81 92 PHE A C 1
ATOM 781 O O . PHE A 1 92 ? 2.634 2.347 10.081 1.00 95.81 92 PHE A O 1
ATOM 788 N N . HIS A 1 93 ? 2.498 3.242 12.124 1.00 93.69 93 HIS A N 1
ATOM 789 C CA . HIS A 1 93 ? 2.506 4.618 11.617 1.00 93.69 93 HIS A CA 1
ATOM 790 C C . HIS A 1 93 ? 3.882 5.049 11.098 1.00 93.69 93 HIS A C 1
ATOM 792 O O . HIS A 1 93 ? 3.944 5.733 10.078 1.00 93.69 93 HIS A O 1
ATOM 798 N N . ILE A 1 94 ? 4.975 4.593 11.721 1.00 96.12 94 ILE A N 1
ATOM 799 C CA . ILE A 1 94 ? 6.333 4.780 11.179 1.00 96.12 94 ILE A CA 1
ATOM 800 C C . ILE A 1 94 ? 6.434 4.117 9.801 1.00 96.12 94 ILE A C 1
ATOM 802 O O . ILE A 1 94 ? 6.866 4.756 8.844 1.00 96.12 94 ILE A O 1
ATOM 806 N N . PHE A 1 95 ? 5.955 2.877 9.668 1.00 97.19 95 PHE A N 1
ATOM 807 C CA . PHE A 1 95 ? 5.868 2.194 8.376 1.00 97.19 95 PHE A CA 1
ATOM 808 C C . PHE A 1 95 ? 5.044 2.990 7.353 1.00 97.19 95 PHE A C 1
ATOM 810 O O . PHE A 1 95 ? 5.421 3.060 6.185 1.00 97.19 95 PHE A O 1
ATOM 817 N N . GLY A 1 96 ? 3.971 3.656 7.791 1.00 95.88 96 GLY A N 1
ATOM 818 C CA . GLY A 1 96 ? 3.212 4.602 6.976 1.00 95.88 96 GLY A CA 1
ATOM 819 C C . GLY A 1 96 ? 4.069 5.736 6.410 1.00 95.88 96 GLY A C 1
ATOM 820 O O . GLY A 1 96 ? 4.018 5.980 5.210 1.00 95.88 96 GLY A O 1
ATOM 821 N N . ILE A 1 97 ? 4.909 6.379 7.223 1.00 95.94 97 ILE A N 1
ATOM 822 C CA . ILE A 1 97 ? 5.816 7.448 6.760 1.00 95.94 97 ILE A CA 1
ATOM 823 C C . ILE A 1 97 ? 6.816 6.908 5.729 1.00 95.94 97 ILE A C 1
ATOM 825 O O . ILE A 1 97 ? 7.030 7.523 4.686 1.00 95.94 97 ILE A O 1
ATOM 829 N N . VAL A 1 98 ? 7.390 5.727 5.963 1.00 97.31 98 VAL A N 1
ATOM 830 C CA . VAL A 1 98 ? 8.322 5.117 5.000 1.00 97.31 98 VAL A CA 1
ATOM 831 C C . VAL A 1 98 ? 7.606 4.783 3.683 1.00 97.31 98 VAL A C 1
ATOM 833 O O . VAL A 1 98 ? 8.108 5.088 2.601 1.00 97.31 98 VAL A O 1
ATOM 836 N N . CYS A 1 99 ? 6.389 4.240 3.756 1.00 96.81 99 CYS A N 1
ATOM 837 C CA . CYS A 1 99 ? 5.543 3.991 2.589 1.00 96.81 99 CYS A CA 1
ATOM 838 C C . CYS A 1 99 ? 5.194 5.274 1.816 1.00 96.81 99 CYS A C 1
ATOM 840 O O . CYS A 1 99 ? 4.809 5.186 0.649 1.00 96.81 99 CYS A O 1
ATOM 842 N N . PHE A 1 100 ? 5.199 6.443 2.465 1.00 96.50 100 PHE A N 1
ATOM 843 C CA . PHE A 1 100 ? 4.887 7.722 1.820 1.00 96.50 100 PHE A CA 1
ATOM 844 C C . PHE A 1 100 ? 6.036 8.104 0.896 1.00 96.50 100 PHE A C 1
ATOM 846 O O . PHE A 1 100 ? 5.820 8.323 -0.295 1.00 96.50 100 PHE A O 1
ATOM 853 N N . VAL A 1 101 ? 7.259 8.066 1.430 1.00 96.62 101 VAL A N 1
ATOM 854 C CA . VAL A 1 101 ? 8.488 8.310 0.667 1.00 96.62 101 VAL A CA 1
ATOM 855 C C . VAL A 1 101 ? 8.608 7.321 -0.494 1.00 96.62 101 VAL A C 1
ATOM 857 O O . VAL A 1 101 ? 8.813 7.738 -1.630 1.00 96.62 101 VAL A O 1
ATOM 860 N N . GLU A 1 102 ? 8.390 6.028 -0.237 1.00 95.31 102 GLU A N 1
ATOM 861 C CA . GLU A 1 102 ? 8.417 4.975 -1.263 1.00 95.31 102 GLU A CA 1
ATOM 862 C C . GLU A 1 102 ? 7.472 5.263 -2.441 1.00 95.31 102 GLU A C 1
ATOM 864 O O . GLU A 1 102 ? 7.836 5.046 -3.597 1.00 95.31 102 GLU A O 1
ATOM 869 N N . THR A 1 103 ? 6.282 5.802 -2.172 1.00 95.75 103 THR A N 1
ATOM 870 C CA . THR A 1 103 ? 5.306 6.114 -3.223 1.00 95.75 103 THR A CA 1
ATOM 871 C C . THR A 1 103 ? 5.667 7.364 -4.000 1.00 95.75 103 THR A C 1
ATOM 873 O O . THR A 1 103 ? 5.492 7.375 -5.215 1.00 95.75 103 THR A O 1
ATOM 876 N N . LEU A 1 104 ? 6.203 8.397 -3.347 1.00 95.00 104 LEU A N 1
ATOM 877 C CA . LEU A 1 104 ? 6.704 9.575 -4.060 1.00 95.00 104 LEU A CA 1
ATOM 878 C C . LEU A 1 104 ? 7.841 9.199 -5.017 1.00 95.00 104 LEU A C 1
ATOM 880 O O . LEU A 1 104 ? 7.856 9.649 -6.163 1.00 95.00 104 LEU A O 1
ATOM 884 N N . VAL A 1 105 ? 8.745 8.323 -4.570 1.00 94.12 105 VAL A N 1
ATOM 885 C CA . VAL A 1 105 ? 9.832 7.791 -5.400 1.00 94.12 105 VAL A CA 1
ATOM 886 C C . VAL A 1 105 ? 9.272 6.994 -6.584 1.00 94.12 105 VAL A C 1
ATOM 888 O O . VAL A 1 105 ? 9.660 7.251 -7.724 1.00 94.12 105 VAL A O 1
ATOM 891 N N . HIS A 1 106 ? 8.315 6.089 -6.352 1.00 92.06 106 HIS A N 1
ATOM 892 C CA . HIS A 1 106 ? 7.654 5.347 -7.433 1.00 92.06 106 HIS A CA 1
ATOM 893 C C . HIS A 1 106 ? 6.982 6.268 -8.454 1.00 92.06 106 HIS A C 1
ATOM 895 O O . HIS A 1 106 ? 7.167 6.073 -9.654 1.00 92.06 106 HIS A O 1
ATOM 901 N N . ILE A 1 107 ? 6.257 7.296 -8.000 1.00 92.94 107 ILE A N 1
ATOM 902 C CA . ILE A 1 107 ? 5.633 8.287 -8.884 1.00 92.94 107 ILE A CA 1
ATOM 903 C C . ILE A 1 107 ? 6.698 8.975 -9.740 1.00 92.94 107 ILE A C 1
ATOM 905 O O . ILE A 1 107 ? 6.549 9.012 -10.961 1.00 92.94 107 ILE A O 1
ATOM 909 N N . GLY A 1 108 ? 7.786 9.460 -9.137 1.00 91.19 108 GLY A N 1
ATOM 910 C CA . GLY A 1 108 ? 8.857 10.147 -9.863 1.00 91.19 108 GLY A CA 1
ATOM 911 C C . GLY A 1 108 ? 9.475 9.292 -10.974 1.00 91.19 108 GLY A C 1
ATOM 912 O O . GLY A 1 108 ? 9.602 9.748 -12.110 1.00 91.19 108 GLY A O 1
ATOM 913 N N . TYR A 1 109 ? 9.792 8.027 -10.685 1.00 89.44 109 TYR A N 1
ATOM 914 C CA . TYR A 1 109 ? 10.416 7.138 -11.668 1.00 89.44 109 TYR A CA 1
ATOM 915 C C . TYR A 1 109 ? 9.431 6.598 -12.708 1.00 89.44 109 TYR A C 1
ATOM 917 O O . TYR A 1 109 ? 9.720 6.660 -13.904 1.00 89.44 109 TYR A O 1
ATOM 925 N N . ALA A 1 110 ? 8.261 6.104 -12.294 1.00 86.38 110 ALA A N 1
ATOM 926 C CA . ALA A 1 110 ? 7.299 5.470 -13.201 1.00 86.38 110 ALA A CA 1
ATOM 927 C C . ALA A 1 110 ? 6.605 6.468 -14.146 1.00 86.38 110 ALA A C 1
ATOM 929 O O . ALA A 1 110 ? 6.113 6.070 -15.204 1.00 86.38 110 ALA A O 1
ATOM 930 N N . THR A 1 111 ? 6.562 7.757 -13.788 1.00 86.38 111 THR A N 1
ATOM 931 C CA . THR A 1 111 ? 5.971 8.810 -14.636 1.00 86.38 111 THR A CA 1
ATOM 932 C C . THR A 1 111 ? 6.989 9.581 -15.474 1.00 86.38 111 THR A C 1
ATOM 934 O O . THR A 1 111 ? 6.573 10.345 -16.351 1.00 86.38 111 THR A O 1
ATOM 937 N N . SER A 1 112 ? 8.289 9.352 -15.257 1.00 85.19 112 SER A N 1
ATOM 938 C CA . SER A 1 112 ? 9.363 9.970 -16.038 1.00 85.19 112 SER A CA 1
ATOM 939 C C . SER A 1 112 ? 9.243 9.644 -17.534 1.00 85.19 112 SER A C 1
ATOM 941 O O . SER A 1 112 ? 8.791 8.563 -17.921 1.00 85.19 112 SER A O 1
ATOM 943 N N . ASN A 1 113 ? 9.661 10.576 -18.397 1.00 75.00 113 ASN A N 1
ATOM 944 C CA . ASN A 1 113 ? 9.614 10.379 -19.853 1.00 75.00 113 ASN A CA 1
ATOM 945 C C . ASN A 1 113 ? 10.470 9.179 -20.291 1.00 75.00 113 ASN A C 1
ATOM 947 O O . ASN A 1 113 ? 10.028 8.376 -21.107 1.00 75.00 113 ASN A O 1
ATOM 951 N N . ALA A 1 114 ? 11.624 8.989 -19.646 1.00 64.00 114 ALA A N 1
ATOM 952 C CA . ALA A 1 114 ? 12.511 7.849 -19.862 1.00 64.00 114 ALA A CA 1
ATOM 953 C C . ALA A 1 114 ? 11.822 6.496 -19.579 1.00 64.00 114 ALA A C 1
ATOM 955 O O . ALA A 1 114 ? 12.029 5.520 -20.296 1.00 64.00 114 ALA A O 1
ATOM 956 N N . ALA A 1 115 ? 10.938 6.429 -18.575 1.00 73.62 115 ALA A N 1
ATOM 957 C CA . ALA A 1 115 ? 10.152 5.224 -18.315 1.00 73.62 115 ALA A CA 1
ATOM 958 C C . ALA A 1 115 ? 9.065 4.976 -19.376 1.00 73.62 115 ALA A C 1
ATOM 960 O O . ALA A 1 115 ? 8.728 3.824 -19.652 1.00 73.62 115 ALA A O 1
ATOM 961 N N . LYS A 1 116 ? 8.496 6.035 -19.965 1.00 73.94 116 LYS A N 1
ATOM 962 C CA . LYS A 1 116 ? 7.376 5.929 -20.914 1.00 73.94 116 LYS A CA 1
ATOM 963 C C . LYS A 1 116 ? 7.795 5.461 -22.305 1.00 73.94 116 LYS A C 1
ATOM 965 O O . LYS A 1 116 ? 7.023 4.736 -22.931 1.00 73.94 116 LYS A O 1
ATOM 970 N N . GLU A 1 117 ? 8.967 5.869 -22.780 1.00 78.06 117 GLU A N 1
ATOM 971 C CA . GLU A 1 117 ? 9.402 5.589 -24.155 1.00 78.06 117 GLU A CA 1
ATOM 972 C C . GLU A 1 117 ? 10.235 4.301 -24.245 1.00 78.06 117 GLU A C 1
ATOM 974 O O . GLU A 1 117 ? 9.869 3.381 -24.981 1.00 78.06 117 GLU A O 1
ATOM 979 N N . ASP A 1 118 ? 11.276 4.164 -23.419 1.00 78.12 118 ASP A N 1
ATOM 980 C CA . ASP A 1 118 ? 12.228 3.050 -23.532 1.00 78.12 118 ASP A CA 1
ATOM 981 C C . ASP A 1 118 ? 11.756 1.782 -22.805 1.00 78.12 118 ASP A C 1
ATOM 983 O O . ASP A 1 118 ? 11.818 0.663 -23.325 1.00 78.12 118 ASP A O 1
ATOM 987 N N . CYS A 1 119 ? 11.231 1.929 -21.588 1.00 81.62 119 CYS A N 1
ATOM 988 C CA . CYS A 1 119 ? 10.896 0.773 -20.748 1.00 81.62 119 CYS A CA 1
ATOM 989 C C . CYS A 1 119 ? 9.594 0.088 -21.184 1.00 81.62 119 CYS A C 1
ATOM 991 O O . CYS A 1 119 ? 9.424 -1.117 -20.987 1.00 81.62 119 CYS A O 1
ATOM 993 N N . LYS A 1 120 ? 8.699 0.825 -21.852 1.00 82.12 120 LYS A N 1
ATOM 994 C CA . LYS A 1 120 ? 7.453 0.278 -22.400 1.00 82.12 120 LYS A CA 1
ATOM 995 C C . LYS A 1 120 ? 7.702 -0.763 -23.495 1.00 82.12 120 LYS A C 1
ATOM 997 O O . LYS A 1 120 ? 6.902 -1.684 -23.623 1.00 82.12 120 LYS A O 1
ATOM 1002 N N . SER A 1 121 ? 8.780 -0.633 -24.270 1.00 83.25 121 SER A N 1
ATOM 1003 C CA . SER A 1 121 ? 9.127 -1.575 -25.344 1.00 83.25 121 SER A CA 1
ATOM 1004 C C . SER A 1 121 ? 10.073 -2.685 -24.866 1.00 83.25 121 SER A C 1
ATOM 1006 O O . SER A 1 121 ? 9.914 -3.845 -25.248 1.00 83.25 121 SER A O 1
ATOM 1008 N N . SER A 1 122 ? 11.019 -2.352 -23.985 1.00 83.50 122 SER A N 1
ATOM 1009 C CA . SER A 1 122 ? 12.057 -3.273 -23.508 1.00 83.50 122 SER A CA 1
ATOM 1010 C C . SER A 1 122 ? 11.547 -4.259 -22.443 1.00 83.50 122 SER A C 1
ATOM 1012 O O . SER A 1 122 ? 11.789 -5.470 -22.546 1.00 83.50 122 SER A O 1
ATOM 1014 N N . THR A 1 123 ? 10.800 -3.761 -21.446 1.00 84.81 123 THR A N 1
ATOM 1015 C CA . THR A 1 123 ? 10.437 -4.477 -20.207 1.00 84.81 123 THR A CA 1
ATOM 1016 C C . THR A 1 123 ? 8.934 -4.393 -19.902 1.00 84.81 123 THR A C 1
ATOM 1018 O O . THR A 1 123 ? 8.511 -4.088 -18.789 1.00 84.81 123 THR A O 1
ATOM 1021 N N . VAL A 1 124 ? 8.103 -4.726 -20.897 1.00 87.44 124 VAL A N 1
ATOM 1022 C CA . VAL A 1 124 ? 6.631 -4.566 -20.900 1.00 87.44 124 VAL A CA 1
ATOM 1023 C C . VAL A 1 124 ? 5.947 -4.972 -19.581 1.00 87.44 124 VAL A C 1
ATOM 1025 O O . VAL A 1 124 ? 5.212 -4.182 -18.991 1.00 87.44 124 VAL A O 1
ATOM 1028 N N . ALA A 1 125 ? 6.187 -6.196 -19.098 1.00 88.25 125 ALA A N 1
ATOM 1029 C CA . ALA A 1 125 ? 5.529 -6.715 -17.895 1.00 88.25 125 ALA A CA 1
ATOM 1030 C C . ALA A 1 125 ? 5.931 -5.948 -16.621 1.00 88.25 125 ALA A C 1
ATOM 1032 O O . ALA A 1 125 ? 5.080 -5.658 -15.779 1.00 88.25 125 ALA A O 1
ATOM 1033 N N . LEU A 1 126 ? 7.214 -5.586 -16.507 1.00 89.06 126 LEU A N 1
ATOM 1034 C CA . LEU A 1 126 ? 7.746 -4.805 -15.391 1.00 89.06 126 LEU A CA 1
ATOM 1035 C C . LEU A 1 126 ? 7.197 -3.377 -15.410 1.00 89.06 126 LEU A C 1
ATOM 1037 O O . LEU A 1 126 ? 6.763 -2.865 -14.382 1.00 89.06 126 LEU A O 1
ATOM 1041 N N . TYR A 1 127 ? 7.149 -2.757 -16.587 1.00 89.88 127 TYR A N 1
ATOM 1042 C CA . TYR A 1 127 ? 6.585 -1.424 -16.740 1.00 89.88 127 TYR A CA 1
ATOM 1043 C C . TYR A 1 127 ? 5.123 -1.373 -16.280 1.00 89.88 127 TYR A C 1
ATOM 1045 O O . TYR A 1 127 ? 4.778 -0.552 -15.430 1.00 89.88 127 TYR A O 1
ATOM 1053 N N . TYR A 1 128 ? 4.268 -2.275 -16.775 1.00 90.44 128 TYR A N 1
ATOM 1054 C CA . TYR A 1 128 ? 2.844 -2.242 -16.433 1.00 90.44 128 TYR A CA 1
ATOM 1055 C C . TYR A 1 128 ? 2.564 -2.558 -14.963 1.00 90.44 128 TYR A C 1
ATOM 1057 O O . TYR A 1 128 ? 1.687 -1.918 -14.381 1.00 90.44 128 TYR A O 1
ATOM 1065 N N . ILE A 1 129 ? 3.301 -3.484 -14.335 1.00 91.06 129 ILE A N 1
ATOM 1066 C CA . ILE A 1 129 ? 3.095 -3.759 -12.907 1.00 91.06 129 ILE A CA 1
ATOM 1067 C C . ILE A 1 129 ? 3.537 -2.577 -12.036 1.00 91.06 129 ILE A C 1
ATOM 1069 O O . ILE A 1 129 ? 2.797 -2.164 -11.143 1.00 91.06 129 ILE A O 1
ATOM 1073 N N . SER A 1 130 ? 4.697 -1.976 -12.324 1.00 90.94 130 SER A N 1
ATOM 1074 C CA . SER A 1 130 ? 5.204 -0.822 -11.576 1.00 90.94 130 SER A CA 1
ATOM 1075 C C . SER A 1 130 ? 4.302 0.397 -11.769 1.00 90.94 130 SER A C 1
ATOM 1077 O O . SER A 1 130 ? 4.024 1.130 -10.817 1.00 90.94 130 SER A O 1
ATOM 1079 N N . TYR A 1 131 ? 3.782 0.585 -12.982 1.00 90.81 131 TYR A N 1
ATOM 1080 C CA . TYR A 1 131 ? 2.803 1.621 -13.293 1.00 90.81 131 TYR A CA 1
ATOM 1081 C C . TYR A 1 131 ? 1.481 1.404 -12.541 1.00 90.81 131 TYR A C 1
ATOM 1083 O O . TYR A 1 131 ? 0.950 2.344 -11.947 1.00 90.81 131 TYR A O 1
ATOM 1091 N N . ALA A 1 132 ? 0.983 0.164 -12.483 1.00 93.00 132 ALA A N 1
ATOM 1092 C CA . ALA A 1 132 ? -0.208 -0.179 -11.710 1.00 93.00 132 ALA A CA 1
ATOM 1093 C C . ALA A 1 132 ? -0.013 0.097 -10.209 1.00 93.00 132 ALA A C 1
ATOM 1095 O O . ALA A 1 132 ? -0.850 0.764 -9.597 1.00 93.00 132 ALA A O 1
ATOM 1096 N N . PHE A 1 133 ? 1.109 -0.329 -9.618 1.00 92.56 133 PHE A N 1
ATOM 1097 C CA . PHE A 1 133 ? 1.411 -0.030 -8.212 1.00 92.56 133 PHE A CA 1
ATOM 1098 C C . PHE A 1 133 ? 1.565 1.459 -7.937 1.00 92.56 133 PHE A C 1
ATOM 1100 O O . PHE A 1 133 ? 1.152 1.921 -6.875 1.00 92.56 133 PHE A O 1
ATOM 1107 N N . THR A 1 134 ? 2.088 2.220 -8.896 1.00 93.31 134 THR A N 1
ATOM 1108 C CA . THR A 1 134 ? 2.203 3.675 -8.777 1.00 93.31 134 THR A CA 1
ATOM 1109 C C . THR A 1 134 ? 0.826 4.325 -8.705 1.00 93.31 134 THR A C 1
ATOM 1111 O O . THR A 1 134 ? 0.591 5.142 -7.819 1.00 93.31 134 THR A O 1
ATOM 1114 N N . TRP A 1 135 ? -0.118 3.932 -9.563 1.00 93.94 135 TRP A N 1
ATOM 1115 C CA . TRP A 1 135 ? -1.479 4.477 -9.523 1.00 93.94 135 TRP A CA 1
ATOM 1116 C C . TRP A 1 135 ? -2.270 4.047 -8.290 1.00 93.94 135 TRP A C 1
ATOM 1118 O O . TRP A 1 135 ? -2.938 4.880 -7.679 1.00 93.94 135 TRP A O 1
ATOM 1128 N N . ILE A 1 136 ? -2.159 2.786 -7.868 1.00 95.56 136 ILE A N 1
ATOM 1129 C CA . ILE A 1 136 ? -2.768 2.326 -6.609 1.00 95.56 136 ILE A CA 1
ATOM 1130 C C . ILE A 1 136 ? -2.126 3.070 -5.420 1.00 95.56 136 ILE A C 1
ATOM 1132 O O . ILE A 1 136 ? -2.813 3.499 -4.487 1.00 95.56 136 ILE A O 1
ATOM 1136 N N . GLY A 1 137 ? -0.811 3.290 -5.463 1.00 95.19 137 GLY A N 1
ATOM 1137 C CA . GLY A 1 137 ? -0.059 4.105 -4.510 1.00 95.19 137 GLY A CA 1
ATOM 1138 C C . GLY A 1 137 ? -0.542 5.555 -4.459 1.00 95.19 137 GLY A C 1
ATOM 1139 O O . GLY A 1 137 ? -0.797 6.073 -3.376 1.00 95.19 137 GLY A O 1
ATOM 1140 N N . ALA A 1 138 ? -0.744 6.192 -5.609 1.00 94.88 138 ALA A N 1
ATOM 1141 C CA . ALA A 1 138 ? -1.241 7.561 -5.707 1.00 94.88 138 ALA A CA 1
ATOM 1142 C C . ALA A 1 138 ? -2.694 7.682 -5.216 1.00 94.88 138 ALA A C 1
ATOM 1144 O O . ALA A 1 138 ? -3.010 8.575 -4.432 1.00 94.88 138 ALA A O 1
ATOM 1145 N N . ALA A 1 139 ? -3.571 6.751 -5.598 1.00 95.75 139 ALA A N 1
ATOM 1146 C CA . ALA A 1 139 ? -4.957 6.729 -5.129 1.00 95.75 139 ALA A CA 1
ATOM 1147 C C . ALA A 1 139 ? -5.036 6.541 -3.603 1.00 95.75 139 ALA A C 1
ATOM 1149 O O . ALA A 1 139 ? -5.762 7.260 -2.912 1.00 95.75 139 ALA A O 1
ATOM 1150 N N . SER A 1 140 ? -4.241 5.616 -3.058 1.00 94.62 140 SER A N 1
ATOM 1151 C CA . SER A 1 140 ? -4.151 5.416 -1.607 1.00 94.62 140 SER A CA 1
ATOM 1152 C C . SER A 1 140 ? -3.532 6.616 -0.886 1.00 94.62 140 SER A C 1
ATOM 1154 O O . SER A 1 140 ? -3.968 6.938 0.217 1.00 94.62 140 SER A O 1
ATOM 1156 N N . LEU A 1 141 ? -2.584 7.323 -1.505 1.00 94.62 141 LEU A N 1
ATOM 1157 C CA . LEU A 1 141 ? -2.027 8.562 -0.965 1.00 94.62 141 LEU A CA 1
ATOM 1158 C C . LEU A 1 141 ? -3.101 9.644 -0.806 1.00 94.62 141 LEU A C 1
ATOM 1160 O O . LEU A 1 141 ? -3.209 10.233 0.268 1.00 94.62 141 LEU A O 1
ATOM 1164 N N . VAL A 1 142 ? -3.922 9.863 -1.840 1.00 94.12 142 VAL A N 1
ATOM 1165 C CA . VAL A 1 142 ? -5.044 10.817 -1.789 1.00 94.12 142 VAL A CA 1
ATOM 1166 C C . VAL A 1 142 ? -6.005 10.447 -0.663 1.00 94.12 142 VAL A C 1
ATOM 1168 O O . VAL A 1 142 ? -6.357 11.298 0.152 1.00 94.12 142 VAL A O 1
ATOM 1171 N N . PHE A 1 143 ? -6.376 9.168 -0.560 1.00 90.12 143 PHE A N 1
ATOM 1172 C CA . PHE A 1 143 ? -7.238 8.693 0.520 1.00 90.12 143 PHE A CA 1
ATOM 1173 C C . PHE A 1 143 ? -6.646 8.990 1.907 1.00 90.12 143 PHE A C 1
ATOM 1175 O O . PHE A 1 143 ? -7.339 9.529 2.766 1.00 90.12 143 PHE A O 1
ATOM 1182 N N . ILE A 1 144 ? -5.365 8.688 2.137 1.00 89.00 144 ILE A N 1
ATOM 1183 C CA . ILE A 1 144 ? -4.719 8.962 3.428 1.00 89.00 144 ILE A CA 1
ATOM 1184 C C . ILE A 1 144 ? -4.650 10.463 3.707 1.00 89.00 144 ILE A C 1
ATOM 1186 O O . ILE A 1 144 ? -4.929 10.874 4.831 1.00 89.00 144 ILE A O 1
ATOM 1190 N N . PHE A 1 145 ? -4.354 11.287 2.704 1.00 90.81 145 PHE A N 1
ATOM 1191 C CA . PHE A 1 145 ? -4.321 12.738 2.864 1.00 90.81 145 PHE A CA 1
ATOM 1192 C C . PHE A 1 145 ? -5.681 13.308 3.288 1.00 90.81 145 PHE A C 1
ATOM 1194 O O . PHE A 1 145 ? -5.731 14.203 4.126 1.00 90.81 145 PHE A O 1
ATOM 1201 N N . LEU A 1 146 ? -6.784 12.743 2.787 1.00 90.25 146 LEU A N 1
ATOM 1202 C CA . LEU A 1 146 ? -8.134 13.100 3.233 1.00 90.25 146 LEU A CA 1
ATOM 1203 C C . LEU A 1 146 ? -8.426 12.631 4.667 1.00 90.25 146 LEU A C 1
ATOM 1205 O O . LEU A 1 146 ? -9.149 13.308 5.391 1.00 90.25 146 LEU A O 1
ATOM 1209 N N . MET A 1 147 ? -7.861 11.500 5.098 1.00 84.44 147 MET A N 1
ATOM 1210 C CA . MET A 1 147 ? -8.097 10.927 6.431 1.00 84.44 147 MET A CA 1
ATOM 1211 C C . MET A 1 147 ? -7.248 11.566 7.541 1.00 84.44 147 MET A C 1
ATOM 1213 O O . MET A 1 147 ? -7.705 11.673 8.681 1.00 84.44 147 MET A O 1
ATOM 1217 N N . VAL A 1 148 ? -6.027 12.011 7.229 1.00 87.50 148 VAL A N 1
ATOM 1218 C CA . VAL A 1 148 ? -5.079 12.589 8.200 1.00 87.50 148 VAL A CA 1
ATOM 1219 C C . VAL A 1 148 ? -5.660 13.779 8.982 1.00 87.50 148 VAL A C 1
ATOM 1221 O O . VAL A 1 148 ? -5.515 13.774 10.205 1.00 87.50 148 VAL A O 1
ATOM 1224 N N . PRO A 1 149 ? -6.360 14.758 8.371 1.00 86.88 149 PRO A N 1
ATOM 1225 C CA . PRO A 1 149 ? -6.996 15.848 9.108 1.00 86.88 149 PRO A CA 1
ATOM 1226 C C . PRO A 1 149 ? -7.945 15.355 10.202 1.00 86.88 149 PRO A C 1
ATOM 1228 O O . PRO A 1 149 ? -7.893 15.850 11.326 1.00 86.88 149 PRO A O 1
ATOM 1231 N N . PHE A 1 150 ? -8.757 14.331 9.919 1.00 82.12 150 PHE A N 1
ATOM 1232 C CA . PHE A 1 150 ? -9.666 13.752 10.911 1.00 82.12 150 PHE A CA 1
ATOM 1233 C C . PHE A 1 150 ? -8.903 13.111 12.075 1.00 82.12 150 PHE A C 1
ATOM 1235 O O . PHE A 1 150 ? -9.288 13.282 13.233 1.00 82.12 150 PHE A O 1
ATOM 1242 N N . TRP A 1 151 ? -7.788 12.431 11.792 1.00 82.44 151 TRP A N 1
ATOM 1243 C CA . TRP A 1 151 ? -6.926 11.850 12.827 1.00 82.44 151 TRP A CA 1
ATOM 1244 C C . TRP A 1 151 ? -6.261 12.917 13.692 1.00 82.44 151 TRP A C 1
ATOM 1246 O O . TRP A 1 151 ? -6.246 12.787 14.915 1.00 82.44 151 TRP A O 1
ATOM 1256 N N . VAL A 1 152 ? -5.752 13.986 13.075 1.00 83.75 152 VAL A N 1
ATOM 1257 C CA . VAL A 1 152 ? -5.110 15.106 13.776 1.00 83.75 152 VAL A CA 1
ATOM 1258 C C . VAL A 1 152 ? -6.122 15.839 14.657 1.00 83.75 152 VAL A C 1
ATOM 1260 O O . VAL A 1 152 ? -5.851 16.068 15.835 1.00 83.75 152 VAL A O 1
ATOM 1263 N N . ILE A 1 153 ? -7.316 16.139 14.136 1.00 82.56 153 ILE A N 1
ATOM 1264 C CA . ILE A 1 153 ? -8.387 16.783 14.909 1.00 82.56 153 ILE A CA 1
ATOM 1265 C C . ILE A 1 153 ? -8.792 15.908 16.098 1.00 82.56 153 ILE A C 1
ATOM 1267 O O . ILE A 1 153 ? -8.865 16.416 17.216 1.00 82.56 153 ILE A O 1
ATOM 1271 N N . ASN A 1 154 ? -8.995 14.601 15.900 1.00 77.75 154 ASN A N 1
ATOM 1272 C CA . ASN A 1 154 ? -9.366 13.709 17.000 1.00 77.75 154 ASN A CA 1
ATOM 1273 C C . ASN A 1 154 ? -8.229 13.506 18.022 1.00 77.75 154 ASN A C 1
ATOM 1275 O O . ASN A 1 154 ? -8.494 13.301 19.208 1.00 77.75 154 ASN A O 1
ATOM 1279 N N . ALA A 1 155 ? -6.965 13.589 17.592 1.00 78.06 155 ALA A N 1
ATOM 1280 C CA . ALA A 1 155 ? -5.813 13.542 18.490 1.00 78.06 155 ALA A CA 1
ATOM 1281 C C . ALA A 1 155 ? -5.707 14.803 19.362 1.00 78.06 155 ALA A C 1
ATOM 1283 O O . ALA A 1 155 ? -5.408 14.690 20.551 1.00 78.06 155 ALA A O 1
ATOM 1284 N N . MET A 1 156 ? -5.983 15.984 18.794 1.00 84.31 156 MET A N 1
ATOM 1285 C CA . MET A 1 156 ? -5.968 17.258 19.525 1.00 84.31 156 MET A CA 1
ATOM 1286 C C . MET A 1 156 ? -7.196 17.433 20.426 1.00 84.31 156 MET A C 1
ATOM 1288 O O . MET A 1 156 ? -7.075 17.927 21.545 1.00 84.31 156 MET A O 1
ATOM 1292 N N . LYS A 1 157 ? -8.381 17.027 19.956 1.00 77.50 157 LYS A N 1
ATOM 1293 C CA . LYS A 1 157 ? -9.641 17.087 20.705 1.00 77.50 157 LYS A CA 1
ATOM 1294 C C . LYS A 1 157 ? -10.385 15.762 20.591 1.00 77.50 157 LYS A C 1
ATOM 1296 O O . LYS A 1 157 ? -11.095 15.500 19.618 1.00 77.50 157 LYS A O 1
ATOM 1301 N N . ARG A 1 158 ? -10.251 14.931 21.628 1.00 66.00 158 ARG A N 1
ATOM 1302 C CA . ARG A 1 158 ? -10.995 13.670 21.723 1.00 66.00 158 ARG A CA 1
ATOM 1303 C C . ARG A 1 158 ? -12.496 13.954 21.678 1.00 66.00 158 ARG A C 1
ATOM 1305 O O . ARG A 1 158 ? -12.995 14.726 22.490 1.00 66.00 158 ARG A O 1
ATOM 1312 N N . GLY A 1 159 ? -13.196 13.314 20.745 1.00 60.34 159 GLY A N 1
ATOM 1313 C CA . GLY A 1 159 ? -14.651 13.429 20.610 1.00 60.34 159 GLY A CA 1
ATOM 1314 C C . GLY A 1 159 ? -15.141 14.549 19.687 1.00 60.34 159 GLY A C 1
ATOM 1315 O O . GLY A 1 159 ? -16.344 14.677 19.506 1.00 60.34 159 GLY A O 1
ATOM 1316 N N . SER A 1 160 ? -14.253 15.337 19.063 1.00 60.84 160 SER A N 1
ATOM 1317 C CA . SER A 1 160 ? -14.674 16.390 18.118 1.00 60.84 160 SER A CA 1
ATOM 1318 C C . SER A 1 160 ? -15.121 15.872 16.747 1.00 60.84 160 SER A C 1
ATOM 1320 O O . SER A 1 160 ? -15.842 16.574 16.051 1.00 60.84 160 SER A O 1
ATOM 1322 N N . VAL A 1 161 ? -14.694 14.670 16.342 1.00 58.81 161 VAL A N 1
ATOM 1323 C CA . VAL A 1 161 ? -15.089 14.051 15.056 1.00 58.81 161 VAL A CA 1
ATOM 1324 C C . VAL A 1 161 ? -16.200 13.012 15.238 1.00 58.81 161 VAL A C 1
ATOM 1326 O O . VAL A 1 161 ? -17.022 12.813 14.345 1.00 58.81 161 VAL A O 1
ATOM 1329 N N . LEU A 1 162 ? -16.228 12.360 16.400 1.00 51.19 162 LEU A N 1
ATOM 1330 C CA . LEU A 1 162 ? -17.236 11.386 16.796 1.00 51.19 162 LEU A CA 1
ATOM 1331 C C . LEU A 1 162 ? -17.557 11.619 18.271 1.00 51.19 162 LEU A C 1
ATOM 1333 O O . LEU A 1 162 ? -16.762 11.249 19.141 1.00 51.19 162 LEU A O 1
ATOM 1337 N N . ASP A 1 163 ? -18.713 12.208 18.550 1.00 57.62 163 ASP A N 1
ATOM 1338 C CA . ASP A 1 163 ? -19.190 12.347 19.918 1.00 57.62 163 ASP A CA 1
ATOM 1339 C C . ASP A 1 163 ? -19.906 11.053 20.325 1.00 57.62 163 ASP A C 1
ATOM 1341 O O . ASP A 1 163 ? -21.028 10.748 19.912 1.00 57.62 163 ASP A O 1
ATOM 1345 N N . MET A 1 164 ? -19.234 10.255 21.157 1.00 58.19 164 MET A N 1
ATOM 1346 C CA . MET A 1 164 ? -19.796 8.997 21.654 1.00 58.19 164 MET A CA 1
ATOM 1347 C C . MET A 1 164 ? -21.032 9.202 22.538 1.00 58.19 164 MET A C 1
ATOM 1349 O O . MET A 1 164 ? -21.808 8.257 22.706 1.00 58.19 164 MET A O 1
ATOM 1353 N N . ARG A 1 165 ? -21.221 10.397 23.115 1.00 58.38 165 ARG A N 1
ATOM 1354 C CA . ARG A 1 165 ? -22.330 10.698 24.025 1.00 58.38 165 ARG A CA 1
ATOM 1355 C C . ARG A 1 165 ? -23.613 11.006 23.262 1.00 58.38 165 ARG A C 1
ATOM 1357 O O . ARG A 1 165 ? -24.671 10.513 23.644 1.00 58.38 165 ARG A O 1
ATOM 1364 N N . THR A 1 166 ? -23.511 11.790 22.195 1.00 61.56 166 THR A N 1
ATOM 1365 C CA . THR A 1 166 ? -24.651 12.187 21.351 1.00 61.56 166 THR A CA 1
ATOM 1366 C C . THR A 1 166 ? -24.866 11.249 20.164 1.00 61.56 166 THR A C 1
ATOM 1368 O O . THR A 1 166 ? -25.934 11.280 19.562 1.00 61.56 166 THR A O 1
ATOM 1371 N N . ARG A 1 167 ? -23.910 10.347 19.878 1.00 55.53 167 ARG A N 1
ATOM 1372 C CA . ARG A 1 167 ? -23.900 9.473 18.688 1.00 55.53 167 ARG A CA 1
ATOM 1373 C C . ARG A 1 167 ? -23.894 10.266 17.379 1.00 55.53 167 ARG A C 1
ATOM 1375 O O . ARG A 1 167 ? -24.352 9.767 16.356 1.00 55.53 167 ARG A O 1
ATOM 1382 N N . GLU A 1 168 ? -23.354 11.475 17.402 1.00 52.59 168 GLU A N 1
ATOM 1383 C CA . GLU A 1 168 ? -23.217 12.322 16.225 1.00 52.59 168 GLU A CA 1
ATOM 1384 C C . GLU A 1 168 ? -21.764 12.324 15.735 1.00 52.59 168 GLU A C 1
ATOM 1386 O O . GLU A 1 168 ? -20.815 12.160 16.507 1.00 52.59 168 GLU A O 1
ATOM 1391 N N . GLY A 1 169 ? -21.586 12.484 14.423 1.00 56.97 169 GLY A N 1
ATOM 1392 C CA . GLY A 1 169 ? -20.272 12.586 13.791 1.00 56.97 169 GLY A CA 1
ATOM 1393 C C . GLY A 1 169 ? -19.952 11.478 12.789 1.00 56.97 169 GLY A C 1
ATOM 1394 O O . GLY A 1 169 ? -20.771 10.615 12.465 1.00 56.97 169 GLY A O 1
ATOM 1395 N N . VAL A 1 170 ? -18.733 11.534 12.254 1.00 55.34 170 VAL A N 1
ATOM 1396 C CA . VAL A 1 170 ? -18.259 10.619 11.210 1.00 55.34 170 VAL A CA 1
ATOM 1397 C C . VAL A 1 170 ? -17.505 9.478 11.872 1.00 55.34 170 VAL A C 1
ATOM 1399 O O . VAL A 1 170 ? -16.414 9.665 12.413 1.00 55.34 170 VAL A O 1
ATOM 1402 N N . CYS A 1 171 ? -18.071 8.271 11.820 1.00 61.00 171 CYS A N 1
ATOM 1403 C CA . CYS A 1 171 ? -17.355 7.108 12.314 1.00 61.00 171 CYS A CA 1
ATOM 1404 C C . CYS A 1 171 ? -16.279 6.669 11.319 1.00 61.00 171 CYS A C 1
ATOM 1406 O O . CYS A 1 171 ? -16.578 6.103 10.269 1.00 61.00 171 CYS A O 1
ATOM 1408 N N . TYR A 1 172 ? -15.025 6.924 11.679 1.00 59.22 172 TYR A N 1
ATOM 1409 C CA . TYR A 1 172 ? -13.859 6.544 10.886 1.00 59.22 172 TYR A CA 1
ATOM 1410 C C . TYR A 1 172 ? -12.979 5.476 11.579 1.00 59.22 172 TYR A C 1
ATOM 1412 O O . TYR A 1 172 ? -12.038 4.962 10.974 1.00 59.22 172 TYR A O 1
ATOM 1420 N N . GLU A 1 173 ? -13.283 5.116 12.835 1.00 57.06 173 GLU A N 1
ATOM 1421 C CA . GLU A 1 173 ? -12.612 4.054 13.601 1.00 57.06 173 GLU A CA 1
ATOM 1422 C C . GLU A 1 173 ? -13.537 2.850 13.837 1.00 57.06 173 GLU A C 1
ATOM 1424 O O . GLU A 1 173 ? -14.718 3.022 14.139 1.00 57.06 173 GLU A O 1
ATOM 1429 N N . PRO A 1 174 ? -13.026 1.606 13.804 1.00 49.53 174 PRO A N 1
ATOM 1430 C CA . PRO A 1 174 ? -13.827 0.407 13.946 1.00 49.53 174 PRO A CA 1
ATOM 1431 C C . PRO A 1 174 ? -13.934 0.088 15.443 1.00 49.53 174 PRO A C 1
ATOM 1433 O O . PRO A 1 174 ? -13.382 -0.898 15.942 1.00 49.53 174 PRO A O 1
ATOM 1436 N N . VAL A 1 175 ? -14.575 0.970 16.206 1.00 48.31 175 VAL A N 1
ATOM 1437 C CA . VAL A 1 175 ? -14.930 0.695 17.601 1.00 48.31 175 VAL A CA 1
ATOM 1438 C C . VAL A 1 175 ? -16.268 -0.033 17.655 1.00 48.31 175 VAL A C 1
ATOM 1440 O O . VAL A 1 175 ? -17.167 0.226 16.858 1.00 48.31 175 VAL A O 1
ATOM 1443 N N . LYS A 1 176 ? -16.416 -0.930 18.641 1.00 43.94 176 LYS A N 1
ATOM 1444 C CA . LYS A 1 176 ? -17.650 -1.697 18.919 1.00 43.94 176 LYS A CA 1
ATOM 1445 C C . LYS A 1 176 ? -18.920 -0.829 18.991 1.00 43.94 176 LYS A C 1
ATOM 1447 O O . LYS A 1 176 ? -20.017 -1.348 18.842 1.00 43.94 176 LYS A O 1
ATOM 1452 N N . CYS A 1 177 ? -18.772 0.472 19.233 1.00 42.44 177 CYS A N 1
ATOM 1453 C CA . CYS A 1 177 ? -19.873 1.421 19.349 1.00 42.44 177 CYS A CA 1
ATOM 1454 C C . CYS A 1 177 ? -20.411 1.913 17.993 1.00 42.44 177 CYS A C 1
ATOM 1456 O O . CYS A 1 177 ? -21.571 2.302 17.928 1.00 42.44 177 CYS A O 1
ATOM 1458 N N . CYS A 1 178 ? -19.633 1.854 16.903 1.00 45.31 178 CYS A N 1
ATOM 1459 C CA . CYS A 1 178 ? -20.102 2.292 15.580 1.00 45.31 178 CYS A CA 1
ATOM 1460 C C . CYS A 1 178 ? -20.889 1.234 14.810 1.00 45.31 178 CYS A C 1
ATOM 1462 O O . CYS A 1 178 ? -21.547 1.559 13.829 1.00 45.31 178 CYS A O 1
ATOM 1464 N N . SER A 1 179 ? -20.898 -0.018 15.273 1.00 44.97 179 SER A N 1
ATOM 1465 C CA . SER A 1 179 ? -21.793 -1.062 14.751 1.00 44.97 179 SER A CA 1
ATOM 1466 C C . SER A 1 179 ? -23.278 -0.677 14.862 1.00 44.97 179 SER A C 1
ATOM 1468 O O . SER A 1 179 ? -24.117 -1.281 14.210 1.00 44.97 179 SER A O 1
ATOM 1470 N N . TYR A 1 180 ? -23.587 0.322 15.695 1.00 42.59 180 TYR A N 1
ATOM 1471 C CA . TYR A 1 180 ? -24.924 0.837 15.976 1.00 42.59 180 TYR A CA 1
ATOM 1472 C C . TYR A 1 180 ? -25.247 2.136 15.215 1.00 42.59 180 TYR A C 1
ATOM 1474 O O . TYR A 1 180 ? -26.367 2.630 15.313 1.00 42.59 180 TYR A O 1
ATOM 1482 N N . LEU A 1 181 ? -24.279 2.710 14.491 1.00 38.78 181 LEU A N 1
ATOM 1483 C CA . LEU A 1 181 ? -24.421 3.952 13.730 1.00 38.78 181 LEU A CA 1
ATOM 1484 C C . LEU A 1 181 ? -24.479 3.602 12.242 1.00 38.78 181 LEU A C 1
ATOM 1486 O O . LEU A 1 181 ? -23.489 3.550 11.516 1.00 38.78 181 LEU A O 1
ATOM 1490 N N . GLU A 1 182 ? -25.698 3.283 11.833 1.00 41.06 182 GLU A N 1
ATOM 1491 C CA . GLU A 1 182 ? -26.109 2.719 10.550 1.00 41.06 182 GLU A CA 1
ATOM 1492 C C . GLU A 1 182 ? -26.054 3.721 9.376 1.00 41.06 182 GLU A C 1
ATOM 1494 O O . GLU A 1 182 ? -26.813 3.611 8.415 1.00 41.06 182 GLU A O 1
ATOM 1499 N N . THR A 1 183 ? -25.195 4.740 9.421 1.00 39.16 183 THR A N 1
ATOM 1500 C CA . THR A 1 183 ? -25.275 5.841 8.445 1.00 39.16 183 THR A CA 1
ATOM 1501 C C . THR A 1 183 ? -24.570 5.525 7.124 1.00 39.16 183 THR A C 1
ATOM 1503 O O . THR A 1 183 ? -25.007 6.001 6.081 1.00 39.16 183 THR A O 1
ATOM 1506 N N . TRP A 1 184 ? -23.551 4.656 7.119 1.00 34.47 184 TRP A N 1
ATOM 1507 C CA . TRP A 1 184 ? -22.862 4.250 5.880 1.00 34.47 184 TRP A CA 1
ATOM 1508 C C . TRP A 1 184 ? -23.406 2.965 5.240 1.00 34.47 184 TRP A C 1
ATOM 1510 O O . TRP A 1 184 ? -23.234 2.765 4.040 1.00 34.47 184 TRP A O 1
ATOM 1520 N N . PHE A 1 185 ? -24.120 2.115 5.989 1.00 34.91 185 PHE A N 1
ATOM 1521 C CA . PHE A 1 185 ? -24.696 0.879 5.436 1.00 34.91 185 PHE A CA 1
ATOM 1522 C C . PHE A 1 185 ? -25.936 1.137 4.564 1.00 34.91 185 PHE A C 1
ATOM 1524 O O . PHE A 1 185 ? -26.289 0.303 3.734 1.00 34.91 185 PHE A O 1
ATOM 1531 N N . LYS A 1 186 ? -26.569 2.314 4.674 1.00 29.94 186 LYS A N 1
ATOM 1532 C CA . LYS A 1 186 ? -27.719 2.680 3.831 1.00 29.94 186 LYS A CA 1
ATOM 1533 C C . LYS A 1 186 ? -27.392 2.760 2.338 1.00 29.94 186 LYS A C 1
ATOM 1535 O O . LYS A 1 186 ? -28.282 2.518 1.534 1.00 29.94 186 LYS A O 1
ATOM 1540 N N . VAL A 1 187 ? -26.145 3.039 1.949 1.00 34.31 187 VAL A N 1
ATOM 1541 C CA . VAL A 1 187 ? -25.784 3.168 0.523 1.00 34.31 187 VAL A CA 1
ATOM 1542 C C . VAL A 1 187 ? -25.587 1.801 -0.152 1.00 34.31 187 VAL A C 1
ATOM 1544 O O . VAL A 1 187 ? -25.859 1.665 -1.339 1.00 34.31 187 VAL A O 1
ATOM 1547 N N . THR A 1 188 ? -25.204 0.757 0.591 1.00 35.78 188 THR A N 1
ATOM 1548 C CA . THR A 1 188 ? -24.999 -0.604 0.051 1.00 35.78 188 THR A CA 1
ATOM 1549 C C . THR A 1 188 ? -26.122 -1.590 0.386 1.00 35.78 188 THR A C 1
ATOM 1551 O O . THR A 1 188 ? -26.317 -2.558 -0.347 1.00 35.78 188 THR A O 1
ATOM 1554 N N . ALA A 1 189 ? -26.915 -1.351 1.435 1.00 31.73 189 ALA A N 1
ATOM 1555 C CA . ALA A 1 189 ? -28.009 -2.243 1.836 1.00 31.73 189 ALA A CA 1
ATOM 1556 C C . ALA A 1 189 ? -29.284 -2.124 0.987 1.00 31.73 189 ALA A C 1
ATOM 1558 O O . ALA A 1 189 ? -30.160 -2.977 1.099 1.00 31.73 189 ALA A O 1
ATOM 1559 N N . HIS A 1 190 ? -29.388 -1.133 0.096 1.00 33.69 190 HIS A N 1
ATOM 1560 C CA . HIS A 1 190 ? -30.488 -1.076 -0.876 1.00 33.69 190 HIS A CA 1
ATOM 1561 C C . HIS A 1 190 ? -30.466 -2.225 -1.906 1.00 33.69 190 HIS A C 1
ATOM 1563 O O . HIS A 1 190 ? -31.415 -2.362 -2.673 1.00 33.69 190 HIS A O 1
ATOM 1569 N N . LEU A 1 191 ? -29.434 -3.079 -1.889 1.00 34.41 191 LEU A N 1
ATOM 1570 C CA . LEU A 1 191 ? -29.315 -4.280 -2.723 1.00 34.41 191 LEU A CA 1
ATOM 1571 C C . LEU A 1 191 ? -29.717 -5.592 -2.023 1.00 34.41 191 LEU A C 1
ATOM 1573 O O . LEU A 1 191 ? -29.693 -6.636 -2.670 1.00 34.41 191 LEU A O 1
ATOM 1577 N N . PHE A 1 192 ? -30.101 -5.578 -0.738 1.00 37.50 192 PHE A N 1
ATOM 1578 C CA . PHE A 1 192 ? -30.529 -6.791 -0.026 1.00 37.50 192 PHE A CA 1
ATOM 1579 C C . PHE A 1 192 ? -31.995 -6.705 0.438 1.00 37.50 192 PHE A C 1
ATOM 1581 O O . PHE A 1 192 ? -32.388 -5.693 1.024 1.00 37.50 192 PHE A O 1
ATOM 1588 N N . PRO A 1 193 ? -32.825 -7.748 0.214 1.00 30.95 193 PRO A N 1
ATOM 1589 C CA . PRO A 1 193 ? -34.228 -7.728 0.612 1.00 30.95 193 PRO A CA 1
ATOM 1590 C C . PRO A 1 193 ? -34.353 -7.643 2.136 1.00 30.95 193 PRO A C 1
ATOM 1592 O O . PRO A 1 193 ? -33.720 -8.403 2.873 1.00 30.95 193 PRO A O 1
ATOM 1595 N N . LYS A 1 194 ? -35.201 -6.727 2.612 1.00 35.84 194 LYS A N 1
ATOM 1596 C CA . LYS A 1 194 ? -35.575 -6.603 4.025 1.00 35.84 194 LYS A CA 1
ATOM 1597 C C . LYS A 1 194 ? -36.264 -7.894 4.479 1.00 35.84 194 LYS A C 1
ATOM 1599 O O . LYS A 1 194 ? -37.392 -8.150 4.075 1.00 35.84 194 LYS A O 1
ATOM 1604 N N . GLY A 1 195 ? -35.604 -8.695 5.316 1.00 39.19 195 GLY A N 1
ATOM 1605 C CA . GLY A 1 195 ? -36.248 -9.876 5.904 1.00 39.19 195 GLY A CA 1
ATOM 1606 C C . GLY A 1 195 ? -35.396 -10.818 6.759 1.00 39.19 195 GLY A C 1
ATOM 1607 O O . GLY A 1 195 ? -35.950 -11.755 7.319 1.00 39.19 195 GLY A O 1
ATOM 1608 N N 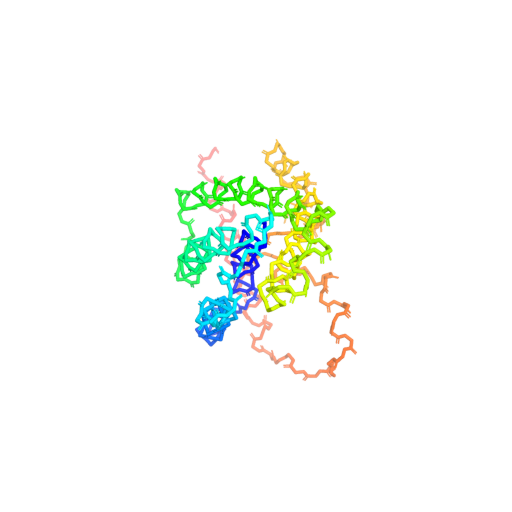. THR A 1 196 ? -34.080 -10.622 6.896 1.00 40.72 196 THR A N 1
ATOM 1609 C CA . THR A 1 196 ? -33.185 -11.668 7.449 1.00 40.72 196 THR A CA 1
ATOM 1610 C C . THR A 1 196 ? -32.447 -11.333 8.750 1.00 40.72 196 THR A C 1
ATOM 1612 O O . THR A 1 196 ? -31.607 -12.120 9.186 1.00 40.72 196 THR A O 1
ATOM 1615 N N . LEU A 1 197 ? -32.758 -10.229 9.436 1.00 39.41 197 LEU A N 1
ATOM 1616 C CA . LEU A 1 197 ? -32.216 -9.978 10.781 1.00 39.41 197 LEU A CA 1
ATOM 1617 C C . LEU A 1 197 ? -33.139 -10.591 11.839 1.00 39.41 197 LEU A C 1
ATOM 1619 O O . LEU A 1 197 ? -34.151 -10.017 12.222 1.00 39.41 197 LEU A O 1
ATOM 1623 N N . GLY A 1 198 ? -32.799 -11.809 12.265 1.00 38.97 198 GLY A N 1
ATOM 1624 C CA . GLY A 1 198 ? -33.580 -12.582 13.227 1.00 38.97 198 GLY A CA 1
ATOM 1625 C C . GLY A 1 198 ? -33.510 -12.073 14.682 1.00 38.97 198 GLY A C 1
ATOM 1626 O O . GLY A 1 198 ? -32.565 -11.374 15.061 1.00 38.97 198 GLY A O 1
ATOM 1627 N N . PRO A 1 199 ? -34.443 -12.527 15.546 1.00 38.81 199 PRO A N 1
ATOM 1628 C CA . PRO A 1 199 ? -34.670 -12.061 16.931 1.00 38.81 199 PRO A CA 1
ATOM 1629 C C . PRO A 1 199 ? -33.504 -12.285 17.916 1.00 38.81 199 PRO A C 1
ATOM 1631 O O . PRO A 1 199 ? -33.573 -11.914 19.088 1.00 38.81 199 PRO A O 1
ATOM 1634 N N . LYS A 1 200 ? -32.408 -12.906 17.467 1.00 44.81 200 LYS A N 1
ATOM 1635 C CA . LYS A 1 200 ? -31.173 -13.052 18.249 1.00 44.81 200 LYS A CA 1
ATOM 1636 C C . LYS A 1 200 ? -30.399 -11.732 18.335 1.00 44.81 200 LYS A C 1
ATOM 1638 O O . LYS A 1 200 ? -29.843 -11.427 19.384 1.00 44.81 200 LYS A O 1
ATOM 1643 N N . TYR A 1 201 ? -30.435 -10.933 17.267 1.00 37.47 201 TYR A N 1
ATOM 1644 C CA . TYR A 1 201 ? -29.741 -9.647 17.206 1.00 37.47 201 TYR A CA 1
ATOM 1645 C C . TYR A 1 201 ? -30.286 -8.654 18.243 1.00 37.47 201 TYR A C 1
ATOM 1647 O O . TYR A 1 201 ? -29.517 -7.962 18.898 1.00 37.47 201 TYR A O 1
ATOM 1655 N N . GLU A 1 202 ? -31.602 -8.652 18.460 1.00 38.53 202 GLU A N 1
ATOM 1656 C CA . GLU A 1 202 ? -32.291 -7.735 19.376 1.00 38.53 202 GLU A CA 1
ATOM 1657 C C . GLU A 1 202 ? -31.983 -8.023 20.860 1.00 38.53 202 GLU A C 1
ATOM 1659 O O . GLU A 1 202 ? -31.818 -7.104 21.665 1.00 38.53 202 GLU A O 1
ATOM 1664 N N . ARG A 1 203 ? -31.808 -9.302 21.226 1.00 42.44 203 ARG A N 1
ATOM 1665 C CA . ARG A 1 203 ? -31.432 -9.708 22.593 1.00 42.44 203 ARG A CA 1
ATOM 1666 C C . ARG A 1 203 ? -29.989 -9.356 22.946 1.00 42.44 203 ARG A C 1
ATOM 1668 O O . ARG A 1 203 ? -29.733 -8.869 24.048 1.00 42.44 203 ARG A O 1
ATOM 1675 N N . ASP A 1 204 ? -29.059 -9.562 22.017 1.00 46.41 204 ASP A N 1
ATOM 1676 C CA . ASP A 1 204 ? -27.651 -9.203 22.224 1.00 46.41 204 ASP A CA 1
ATOM 1677 C C . ASP A 1 204 ? -27.474 -7.670 22.314 1.00 46.41 204 ASP A C 1
ATOM 1679 O O . ASP A 1 204 ? -26.617 -7.173 23.051 1.00 46.41 204 ASP A O 1
ATOM 1683 N N . TRP A 1 205 ? -28.360 -6.918 21.649 1.00 46.81 205 TRP A N 1
ATOM 1684 C CA . TRP A 1 205 ? -28.457 -5.455 21.695 1.00 46.81 205 TRP A CA 1
ATOM 1685 C C . TRP A 1 205 ? -28.878 -4.924 23.076 1.00 46.81 205 TRP A C 1
ATOM 1687 O O . TRP A 1 205 ? -28.266 -3.991 23.604 1.00 46.81 205 TRP A O 1
ATOM 1697 N N . ALA A 1 206 ? -29.897 -5.538 23.689 1.00 46.56 206 ALA A N 1
ATOM 1698 C CA . ALA A 1 206 ? -30.363 -5.179 25.030 1.00 46.56 206 ALA A CA 1
ATOM 1699 C C . ALA A 1 206 ? -29.302 -5.484 26.101 1.00 46.56 206 ALA A C 1
ATOM 1701 O O . ALA A 1 206 ? -29.017 -4.648 26.959 1.00 46.56 206 ALA A O 1
ATOM 1702 N N . LYS A 1 207 ? -28.636 -6.639 25.989 1.00 53.59 207 LYS A N 1
ATOM 1703 C CA . LYS A 1 207 ? -27.606 -7.070 26.943 1.00 53.59 207 LYS A CA 1
ATOM 1704 C C . LYS A 1 207 ? -26.351 -6.187 26.901 1.00 53.59 207 LYS A C 1
ATOM 1706 O O . LYS A 1 207 ? -25.813 -5.828 27.946 1.00 53.59 207 LYS A O 1
ATOM 1711 N N . GLY A 1 208 ? -25.922 -5.766 25.706 1.00 52.75 208 GLY A N 1
ATOM 1712 C CA . GLY A 1 208 ? -24.796 -4.838 25.547 1.00 52.75 208 GLY A CA 1
ATOM 1713 C C . GLY A 1 208 ? -25.072 -3.430 26.094 1.00 52.75 208 GLY A C 1
ATOM 1714 O O . GLY A 1 208 ? -24.155 -2.762 26.576 1.00 52.75 208 GLY A O 1
ATOM 1715 N N . ARG A 1 209 ? -26.335 -2.983 26.066 1.00 53.09 209 ARG A N 1
ATOM 1716 C CA . ARG A 1 209 ? -26.760 -1.697 26.641 1.00 53.09 209 ARG A CA 1
ATOM 1717 C C . ARG A 1 209 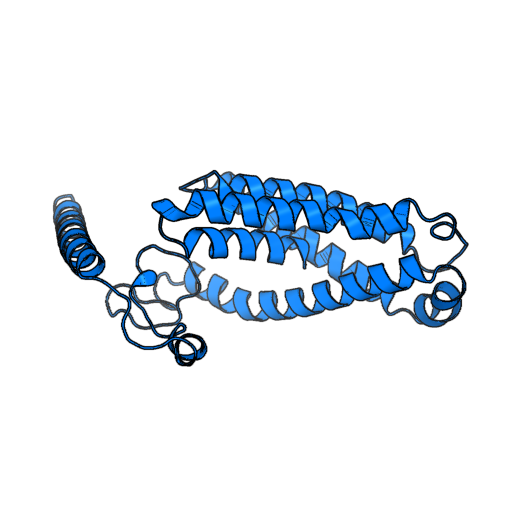? -26.629 -1.689 28.167 1.00 53.09 209 ARG A C 1
ATOM 1719 O O . ARG A 1 209 ? -26.127 -0.715 28.726 1.00 53.09 209 ARG A O 1
ATOM 1726 N N . GLU A 1 210 ? -27.044 -2.763 28.832 1.00 57.09 210 GLU A N 1
ATOM 1727 C CA . GLU A 1 210 ? -26.991 -2.864 30.296 1.00 57.09 210 GLU A CA 1
ATOM 1728 C C . GLU A 1 210 ? -25.557 -2.922 30.837 1.00 57.09 210 GLU A C 1
ATOM 1730 O O . GLU A 1 210 ? -25.241 -2.245 31.817 1.00 57.09 210 GLU A O 1
ATOM 1735 N N . GLU A 1 211 ? -24.660 -3.666 30.181 1.00 59.94 211 GLU A N 1
ATOM 1736 C CA . GLU A 1 211 ? -23.242 -3.711 30.569 1.00 59.94 211 GLU A CA 1
ATOM 1737 C C . GLU A 1 211 ? -22.565 -2.344 30.417 1.00 59.94 211 GLU A C 1
ATOM 1739 O O . GLU A 1 211 ? -21.799 -1.927 31.289 1.00 59.94 211 GLU A O 1
ATOM 1744 N N . MET A 1 212 ? -22.887 -1.601 29.356 1.00 47.25 212 MET A N 1
ATOM 1745 C CA . MET A 1 212 ? -22.326 -0.270 29.123 1.00 47.25 212 MET A CA 1
ATOM 1746 C C . MET A 1 212 ? -22.748 0.725 30.215 1.00 47.25 212 MET A C 1
ATOM 1748 O O . MET A 1 212 ? -21.896 1.425 30.762 1.00 47.25 212 MET A O 1
ATOM 1752 N N . ILE A 1 213 ? -24.030 0.727 30.598 1.00 59.19 213 ILE A N 1
ATOM 1753 C CA . ILE A 1 213 ? -24.547 1.564 31.696 1.00 59.19 213 ILE A CA 1
ATOM 1754 C C . ILE A 1 213 ? -23.875 1.190 33.024 1.00 59.19 213 ILE A C 1
ATOM 1756 O O . ILE A 1 213 ? -23.469 2.068 33.787 1.00 59.19 213 ILE A O 1
ATOM 1760 N N . ARG A 1 214 ? -23.692 -0.109 33.286 1.00 59.66 214 ARG A N 1
ATOM 1761 C CA . ARG A 1 214 ? -23.054 -0.593 34.518 1.00 59.66 214 ARG A CA 1
ATOM 1762 C C . ARG A 1 214 ? -21.587 -0.157 34.616 1.00 59.66 214 ARG A C 1
ATOM 1764 O O . ARG A 1 214 ? -21.157 0.281 35.678 1.00 59.66 214 ARG A O 1
ATOM 1771 N N . THR A 1 215 ? -20.857 -0.196 33.501 1.00 57.16 215 THR A N 1
ATOM 1772 C CA . THR A 1 215 ? -19.444 0.229 33.444 1.00 57.16 215 THR A CA 1
ATOM 1773 C C . THR A 1 215 ? -19.287 1.750 33.586 1.00 57.16 215 THR A C 1
ATOM 1775 O O . THR A 1 215 ? -18.318 2.225 34.174 1.00 57.16 215 THR A O 1
ATOM 1778 N N . MET A 1 216 ? -20.249 2.533 33.082 1.00 52.47 216 MET A N 1
ATOM 1779 C CA . MET A 1 216 ? -20.250 3.994 33.255 1.00 52.47 216 MET A CA 1
ATOM 1780 C C . MET A 1 216 ? -20.565 4.410 34.696 1.00 52.47 216 MET A C 1
ATOM 1782 O O . MET A 1 216 ? -20.003 5.389 35.178 1.00 52.47 216 MET A O 1
ATOM 1786 N N . ASN A 1 217 ? -21.417 3.660 35.399 1.00 53.25 217 ASN A N 1
ATOM 1787 C CA . ASN A 1 217 ? -21.727 3.939 36.802 1.00 53.25 217 ASN A CA 1
ATOM 1788 C C . ASN A 1 217 ? -20.602 3.507 37.756 1.00 53.25 217 ASN A C 1
ATOM 1790 O O . ASN A 1 217 ? -20.377 4.186 38.753 1.00 53.25 217 ASN A O 1
ATOM 1794 N N . SER A 1 218 ? -19.847 2.447 37.441 1.00 50.66 218 SER A N 1
ATOM 1795 C CA . SER A 1 218 ? -18.710 2.018 38.273 1.00 50.66 218 SER A CA 1
ATOM 1796 C C . SER A 1 218 ? -17.499 2.953 38.187 1.00 50.66 218 SER A C 1
ATOM 1798 O O . SER A 1 218 ? -16.709 3.008 39.119 1.00 50.66 218 SER A O 1
ATOM 1800 N N . GLY A 1 219 ? -17.345 3.700 37.088 1.00 46.19 219 GLY A N 1
ATOM 1801 C CA . GLY A 1 219 ? -16.273 4.692 36.931 1.00 46.19 219 GLY A CA 1
ATOM 1802 C C . GLY A 1 219 ? -16.518 6.018 37.660 1.00 46.19 219 GLY A C 1
ATOM 1803 O O . GLY A 1 219 ? -15.656 6.884 37.625 1.00 46.19 219 GLY A O 1
ATOM 1804 N N . ARG A 1 220 ? -17.685 6.198 38.296 1.00 48.34 220 ARG A N 1
ATOM 1805 C CA . ARG A 1 220 ? -18.091 7.449 38.962 1.00 48.34 220 ARG A CA 1
ATOM 1806 C C . ARG A 1 220 ? -17.912 7.421 40.486 1.00 48.34 220 ARG A C 1
ATOM 1808 O O . ARG A 1 220 ? -18.332 8.352 41.155 1.00 48.34 220 ARG A O 1
ATOM 1815 N N . GLN A 1 221 ? -17.356 6.341 41.034 1.00 42.81 221 GLN A N 1
ATOM 1816 C CA . GLN A 1 221 ? -17.196 6.138 42.480 1.00 42.81 221 GLN A CA 1
ATOM 1817 C C . GLN A 1 221 ? -15.751 6.326 42.974 1.00 42.81 221 GLN A C 1
ATOM 1819 O O . GLN A 1 221 ? -15.481 6.071 44.143 1.00 42.81 221 GLN A O 1
ATOM 1824 N N . THR A 1 222 ? -14.828 6.757 42.106 1.00 47.69 222 THR A N 1
ATOM 1825 C CA . THR A 1 222 ? -13.400 6.927 42.435 1.00 47.69 222 THR A CA 1
ATOM 1826 C C . THR A 1 222 ? -12.829 8.314 42.133 1.00 47.69 222 THR A C 1
ATOM 1828 O O . THR A 1 222 ? -11.610 8.443 42.139 1.00 47.69 222 THR A O 1
ATOM 1831 N N . ASP A 1 223 ? -13.676 9.324 41.916 1.00 39.28 223 ASP A N 1
ATOM 1832 C CA . ASP A 1 223 ? -13.278 10.741 41.886 1.00 39.28 223 ASP A CA 1
ATOM 1833 C C . ASP A 1 223 ? -14.081 11.531 42.929 1.00 39.28 223 ASP A C 1
ATOM 1835 O O . ASP A 1 223 ? -15.325 11.356 42.960 1.00 39.28 223 ASP A O 1
#